Protein AF-A0A1V5L2F1-F1 (afdb_monomer_lite)

Secondary structure (DSSP, 8-state):
-----EE--STT--S-EEES-EEEEE-TT-SSEEEEEEE---SS-----EEES-EEEEE----SSTTS----EEEEEEESS--S-EEES-EEES-SSEEEEEESEES-EEES-EEES--SSEEEEEE--TT-EESEEEES-EEEE--TTSEEEEESSSPPTTEEEEES-EEEETT-PPPEEE---SS-GGGSEEEHHHHHHTT-SSS-EES---EEEGGGTEEEEPTT-GGGGGTPPPPP-TT-SPPP-

pLDDT: mean 90.83, std 10.75, range [42.72, 98.94]

Sequence (249 aa):
MPRWGISVGHTTSTNNIVEYNHIHHVNNETYDTGGLEVTQHSRDHRTGSIFRHNLIHDTGGYSSMMGEDMWNSWGIYLDSFAGGFTVHGNVVYNTADGGLMIQGGKDNKVFNNVFVNNGPRRQILIAHFQANSSGTEFHHNIVAFDDPESTLIYCGRKAPESVARWDENLYWLTTGDELRVYLPGDEPYARWFRPLQAWRELGFDKQSMVTDPLFVDAANNDFRLRPESPAFALGFEPIDLSAVGPRNR

Structure (mmCIF, N/CA/C/O backbone):
data_AF-A0A1V5L2F1-F1
#
_entry.id   AF-A0A1V5L2F1-F1
#
loop_
_atom_site.group_PDB
_atom_site.id
_atom_site.type_symbol
_atom_site.label_atom_id
_atom_site.label_alt_id
_atom_site.label_comp_id
_atom_site.label_asym_id
_atom_site.label_entity_id
_atom_site.label_seq_id
_atom_site.pdbx_PDB_ins_code
_atom_site.Cartn_x
_atom_site.Cartn_y
_atom_site.Cartn_z
_atom_site.occupancy
_atom_site.B_iso_or_equiv
_atom_site.auth_seq_id
_atom_site.auth_comp_id
_atom_site.auth_asym_id
_atom_site.auth_atom_id
_atom_site.pdbx_PDB_model_num
ATOM 1 N N . MET A 1 1 ? 12.666 -1.062 23.909 1.00 64.38 1 MET A N 1
ATOM 2 C CA . MET A 1 1 ? 11.477 -0.847 23.054 1.00 64.38 1 MET A CA 1
ATOM 3 C C . MET A 1 1 ? 11.162 -2.144 22.307 1.00 64.38 1 MET A C 1
ATOM 5 O O . MET A 1 1 ? 12.043 -3.002 22.254 1.00 64.38 1 MET A O 1
ATOM 9 N N . PRO A 1 2 ? 9.945 -2.353 21.769 1.00 76.81 2 PRO A N 1
ATOM 10 C CA . PRO A 1 2 ? 9.659 -3.521 20.936 1.00 76.81 2 PRO A CA 1
ATOM 11 C C . PRO A 1 2 ? 10.525 -3.517 19.670 1.00 76.81 2 PRO A C 1
ATOM 13 O O . PRO A 1 2 ? 10.646 -2.496 18.992 1.00 76.81 2 PRO A O 1
ATOM 16 N N . ARG A 1 3 ? 11.154 -4.657 19.372 1.00 78.19 3 ARG A N 1
ATOM 17 C CA . ARG A 1 3 ? 12.114 -4.793 18.261 1.00 78.19 3 ARG A CA 1
ATOM 18 C C . ARG A 1 3 ? 11.495 -5.322 16.976 1.00 78.19 3 ARG A C 1
ATOM 20 O O . ARG A 1 3 ? 12.015 -5.053 15.906 1.00 78.19 3 ARG A O 1
ATOM 27 N N . TRP A 1 4 ? 10.396 -6.058 17.086 1.00 81.94 4 TRP A N 1
ATOM 28 C CA . TRP A 1 4 ? 9.853 -6.838 15.983 1.00 81.94 4 TRP A CA 1
ATOM 29 C C . TRP A 1 4 ? 8.327 -6.886 16.057 1.00 81.94 4 TRP A C 1
ATOM 31 O O . TRP A 1 4 ? 7.771 -6.892 17.157 1.00 81.94 4 TRP A O 1
ATOM 41 N N . GLY A 1 5 ? 7.675 -6.919 14.895 1.00 91.19 5 GLY A N 1
ATOM 42 C CA . GLY A 1 5 ? 6.276 -7.315 14.749 1.00 91.19 5 GLY A CA 1
ATOM 43 C C . GLY A 1 5 ? 6.106 -8.838 14.662 1.00 91.19 5 GLY A C 1
ATOM 44 O O . GLY A 1 5 ? 6.828 -9.596 15.313 1.00 91.19 5 GLY A O 1
ATOM 45 N N . ILE A 1 6 ? 5.164 -9.303 13.842 1.00 94.12 6 ILE A N 1
ATOM 46 C CA . ILE A 1 6 ? 4.963 -10.732 13.565 1.00 94.12 6 ILE A CA 1
ATOM 47 C C . ILE A 1 6 ? 5.722 -11.101 12.290 1.00 94.12 6 ILE A C 1
ATOM 49 O O . ILE A 1 6 ? 5.429 -10.582 11.214 1.00 94.12 6 ILE A O 1
ATOM 53 N N . SER A 1 7 ? 6.653 -12.047 12.410 1.00 91.50 7 SER A N 1
ATOM 54 C CA . SER A 1 7 ? 7.361 -12.624 11.269 1.00 91.50 7 SER A CA 1
ATOM 55 C C . SER A 1 7 ? 6.857 -14.032 10.983 1.00 91.50 7 SER A C 1
ATOM 57 O O . SER A 1 7 ? 6.861 -14.894 11.863 1.00 91.50 7 SER A O 1
ATOM 59 N N . VAL A 1 8 ? 6.449 -14.284 9.742 1.00 87.50 8 VAL A N 1
ATOM 60 C CA . VAL A 1 8 ? 6.132 -15.632 9.238 1.00 87.50 8 VAL A CA 1
ATOM 61 C C . VAL A 1 8 ? 7.255 -16.104 8.311 1.00 87.50 8 VAL A C 1
ATOM 63 O O . VAL A 1 8 ? 7.056 -16.413 7.139 1.00 87.50 8 VAL A O 1
ATOM 66 N N . GLY A 1 9 ? 8.485 -16.106 8.831 1.00 68.56 9 GLY A N 1
ATOM 67 C CA . GLY A 1 9 ? 9.701 -16.345 8.052 1.00 68.56 9 GLY A CA 1
ATOM 68 C C . GLY A 1 9 ? 10.286 -17.756 8.178 1.00 68.56 9 GLY A C 1
ATOM 69 O O . GLY A 1 9 ? 10.655 -18.170 9.273 1.00 68.56 9 GLY A O 1
ATOM 70 N N . HIS A 1 10 ? 10.376 -18.466 7.042 1.00 67.94 10 HIS A N 1
ATOM 71 C CA . HIS A 1 10 ? 11.499 -19.296 6.544 1.00 67.94 10 HIS A CA 1
ATOM 72 C C . HIS A 1 10 ? 11.083 -19.961 5.204 1.00 67.94 10 HIS A C 1
ATOM 74 O O . HIS A 1 10 ? 9.890 -20.064 4.921 1.00 67.94 10 HIS A O 1
ATOM 80 N N . THR A 1 11 ? 12.028 -20.464 4.389 1.00 66.25 11 THR A N 1
ATOM 81 C CA . THR A 1 11 ? 11.792 -21.103 3.059 1.00 66.25 11 THR A CA 1
ATOM 82 C C . THR A 1 11 ? 10.786 -22.269 3.047 1.00 66.25 11 THR A C 1
ATOM 84 O O . THR A 1 11 ? 10.388 -22.728 1.977 1.00 66.25 11 THR A O 1
ATOM 87 N N . THR A 1 12 ? 10.391 -22.764 4.219 1.00 74.31 12 THR A N 1
ATOM 88 C CA . THR A 1 12 ? 9.503 -23.917 4.423 1.00 74.31 12 THR A CA 1
ATOM 89 C C . THR A 1 12 ? 8.142 -23.552 5.021 1.00 74.31 12 THR A C 1
ATOM 91 O O . THR A 1 12 ? 7.305 -24.435 5.197 1.00 74.31 12 THR A O 1
ATOM 94 N N . SER A 1 13 ? 7.915 -22.285 5.373 1.00 84.62 13 SER A N 1
ATOM 95 C CA . SER A 1 13 ? 6.674 -21.830 6.004 1.00 84.62 13 SER A CA 1
ATOM 96 C C . SER A 1 13 ? 5.564 -21.668 4.964 1.00 84.62 13 SER A C 1
ATOM 98 O O . SER A 1 13 ? 5.695 -20.893 4.022 1.00 84.62 13 SER A O 1
ATOM 100 N N . THR A 1 14 ? 4.450 -22.376 5.145 1.00 91.19 14 THR A N 1
ATOM 101 C CA . THR A 1 14 ? 3.322 -22.405 4.200 1.00 91.19 14 THR A CA 1
ATOM 102 C C . THR A 1 14 ? 1.990 -22.355 4.948 1.00 91.19 14 THR A C 1
ATOM 104 O O . THR A 1 14 ? 1.899 -22.829 6.078 1.00 91.19 14 THR A O 1
ATOM 107 N N . ASN A 1 15 ? 0.961 -21.796 4.311 1.00 94.06 15 ASN A N 1
ATOM 108 C CA . ASN A 1 15 ? -0.431 -21.775 4.763 1.00 94.06 15 ASN A CA 1
ATOM 109 C C . ASN A 1 15 ? -0.629 -21.170 6.162 1.00 94.06 15 ASN A C 1
ATOM 111 O O . ASN A 1 15 ? -1.503 -21.601 6.915 1.00 94.06 15 ASN A O 1
ATOM 115 N N . ASN A 1 16 ? 0.181 -20.170 6.520 1.00 95.12 16 ASN A N 1
ATOM 116 C CA . ASN A 1 16 ? -0.035 -19.410 7.748 1.00 95.12 16 ASN A CA 1
ATOM 117 C C . ASN A 1 16 ? -1.226 -18.473 7.566 1.00 95.12 16 ASN A C 1
ATOM 119 O O . ASN A 1 16 ? -1.391 -17.886 6.499 1.00 95.12 16 ASN A O 1
ATOM 123 N N . ILE A 1 17 ? -2.009 -18.278 8.621 1.00 97.19 17 ILE A N 1
ATOM 124 C CA . ILE A 1 17 ? -3.045 -17.247 8.665 1.00 97.19 17 ILE A CA 1
ATOM 125 C C . ILE A 1 17 ? -2.707 -16.323 9.827 1.00 97.19 17 ILE A C 1
ATOM 127 O O . ILE A 1 17 ? -2.678 -16.754 10.979 1.00 97.19 17 ILE A O 1
ATOM 131 N N . VAL A 1 18 ? -2.433 -15.059 9.514 1.00 97.31 18 VAL A N 1
ATOM 132 C CA . VAL A 1 18 ? -2.220 -13.998 10.501 1.00 97.31 18 VAL A CA 1
ATOM 133 C C . VAL A 1 18 ? -3.398 -13.046 10.399 1.00 97.31 18 VAL A C 1
ATOM 135 O O . VAL A 1 18 ? -3.525 -12.302 9.421 1.00 97.31 18 VAL A O 1
ATOM 138 N N . GLU A 1 19 ? -4.288 -13.113 11.385 1.00 97.56 19 GLU A N 1
ATOM 139 C CA . GLU A 1 19 ? -5.537 -12.362 11.361 1.00 97.56 19 GLU A CA 1
ATOM 140 C C . GLU A 1 19 ? -5.951 -11.772 12.703 1.00 97.56 19 GLU A C 1
ATOM 142 O O . GLU A 1 19 ? -5.666 -12.347 13.754 1.00 97.56 19 GLU A O 1
ATOM 147 N N . TYR A 1 20 ? -6.655 -10.636 12.649 1.00 97.56 20 TYR A N 1
ATOM 148 C CA . TYR A 1 20 ? -7.203 -9.932 13.812 1.00 97.56 20 TYR A CA 1
ATOM 149 C C . TYR A 1 20 ? -6.165 -9.532 14.868 1.00 97.56 20 TYR A C 1
ATOM 151 O O . TYR A 1 20 ? -6.464 -9.474 16.063 1.00 97.56 20 TYR A O 1
ATOM 159 N N . ASN A 1 21 ? -4.942 -9.225 14.439 1.00 97.94 21 ASN A N 1
ATOM 160 C CA . ASN A 1 21 ? -3.896 -8.726 15.325 1.00 97.94 21 ASN A CA 1
ATOM 161 C C . ASN A 1 21 ? -3.924 -7.201 15.390 1.00 97.94 21 ASN A C 1
ATOM 163 O O . ASN A 1 21 ? -4.140 -6.531 14.379 1.00 97.94 21 ASN A O 1
ATOM 167 N N . HIS A 1 22 ? -3.665 -6.668 16.585 1.00 97.56 22 HIS A N 1
ATOM 168 C CA . HIS A 1 22 ? -3.338 -5.260 16.785 1.00 97.56 22 HIS A CA 1
ATOM 169 C C . HIS A 1 22 ? -1.826 -5.152 16.941 1.00 97.56 22 HIS A C 1
ATOM 171 O O . HIS A 1 22 ? -1.272 -5.597 17.945 1.00 97.56 22 HIS A O 1
ATOM 177 N N . ILE A 1 23 ? -1.154 -4.633 15.922 1.00 97.25 23 ILE A N 1
ATOM 178 C CA . ILE A 1 23 ? 0.303 -4.568 15.849 1.00 97.25 23 ILE A CA 1
ATOM 179 C C . ILE A 1 23 ? 0.690 -3.103 15.860 1.00 97.25 23 ILE A C 1
ATOM 181 O O . ILE A 1 23 ? 0.420 -2.387 14.899 1.00 97.25 23 ILE A O 1
ATOM 185 N N . HIS A 1 24 ? 1.299 -2.651 16.953 1.00 95.38 24 HIS A N 1
ATOM 186 C CA . HIS A 1 24 ? 1.615 -1.241 17.092 1.00 95.38 24 HIS A CA 1
ATOM 187 C C . HIS A 1 24 ? 2.902 -0.973 17.858 1.00 95.38 24 HIS A C 1
ATOM 189 O O . HIS A 1 24 ? 3.256 -1.729 18.763 1.00 95.38 24 HIS A O 1
ATOM 195 N N . HIS A 1 25 ? 3.572 0.134 17.520 1.00 93.12 25 HIS A N 1
ATOM 196 C CA . HIS A 1 25 ? 4.792 0.589 18.198 1.00 93.12 25 HIS A CA 1
ATOM 197 C C . HIS A 1 25 ? 5.909 -0.469 18.170 1.00 93.12 25 HIS A C 1
ATOM 199 O O . HIS A 1 25 ? 6.578 -0.733 19.175 1.00 93.12 25 HIS A O 1
ATOM 205 N N . VAL A 1 26 ? 6.077 -1.105 17.011 1.00 92.19 26 VAL A N 1
ATOM 206 C CA . VAL A 1 26 ? 7.061 -2.163 16.744 1.00 92.19 26 VAL A CA 1
ATOM 207 C C . VAL A 1 26 ? 8.174 -1.656 15.830 1.00 92.19 26 VAL A C 1
ATOM 209 O O . VAL A 1 26 ? 8.049 -0.600 15.224 1.00 92.19 26 VAL A O 1
ATOM 212 N N . ASN A 1 27 ? 9.282 -2.398 15.735 1.00 88.25 27 ASN A N 1
ATOM 213 C CA . ASN A 1 27 ? 10.440 -2.045 14.895 1.00 88.25 27 ASN A CA 1
ATOM 214 C C . ASN A 1 27 ? 11.164 -0.747 15.329 1.00 88.25 27 ASN A C 1
ATOM 216 O O . ASN A 1 27 ? 11.888 -0.130 14.554 1.00 88.25 27 ASN A O 1
ATOM 220 N N . ASN A 1 28 ? 11.031 -0.352 16.599 1.00 85.25 28 ASN A N 1
ATOM 221 C CA . ASN A 1 28 ? 11.597 0.898 17.126 1.00 85.25 28 ASN A CA 1
ATOM 222 C C . ASN A 1 28 ? 13.121 0.875 17.307 1.00 85.25 28 ASN A C 1
ATOM 224 O O . ASN A 1 28 ? 13.715 1.908 17.571 1.00 85.25 28 ASN A O 1
ATOM 228 N N . GLU A 1 29 ? 13.752 -0.296 17.238 1.00 81.00 29 GLU A N 1
ATOM 229 C CA . GLU A 1 29 ? 15.206 -0.474 17.398 1.00 81.00 29 GLU A CA 1
ATOM 230 C C . GLU A 1 29 ? 15.779 -1.380 16.295 1.00 81.00 29 GLU A C 1
ATOM 232 O O . GLU A 1 29 ? 16.848 -1.972 16.459 1.00 81.00 29 GLU A O 1
ATOM 237 N N . THR A 1 30 ? 15.035 -1.619 15.213 1.00 79.81 30 THR A N 1
ATOM 238 C CA . THR A 1 30 ? 15.434 -2.591 14.189 1.00 79.81 30 THR A CA 1
ATOM 239 C C . THR A 1 30 ? 15.109 -2.070 12.799 1.00 79.81 30 THR A C 1
ATOM 241 O O . THR A 1 30 ? 13.968 -1.760 12.473 1.00 79.81 30 THR A O 1
ATOM 244 N N . TYR A 1 31 ? 16.159 -1.980 11.990 1.00 83.25 31 TYR A N 1
ATOM 245 C CA . TYR A 1 31 ? 16.119 -1.540 10.603 1.00 83.25 31 TYR A CA 1
ATOM 246 C C . TYR A 1 31 ? 15.743 -2.702 9.673 1.00 83.25 31 TYR A C 1
ATOM 248 O O . TYR A 1 31 ? 16.089 -3.841 9.973 1.00 83.25 31 TYR A O 1
ATOM 256 N N . ASP A 1 32 ? 15.097 -2.401 8.542 1.00 85.88 32 ASP A N 1
ATOM 257 C CA . ASP A 1 32 ? 14.752 -3.369 7.486 1.00 85.88 32 ASP A CA 1
ATOM 258 C C . ASP A 1 32 ? 13.801 -4.475 7.960 1.00 85.88 32 ASP A C 1
ATOM 260 O O . ASP A 1 32 ? 14.084 -5.665 7.861 1.00 85.88 32 ASP A O 1
ATOM 264 N N . THR A 1 33 ? 12.683 -4.053 8.553 1.00 88.88 33 THR A N 1
ATOM 265 C CA . THR A 1 33 ? 11.682 -4.945 9.159 1.00 88.88 33 THR A CA 1
ATOM 266 C C . THR A 1 33 ? 10.264 -4.420 8.955 1.00 88.88 33 THR A C 1
ATOM 268 O O . THR A 1 33 ? 10.068 -3.296 8.485 1.00 88.88 33 THR A O 1
ATOM 271 N N . GLY A 1 34 ? 9.254 -5.205 9.328 1.00 92.12 34 GLY A N 1
ATOM 272 C CA . GLY A 1 34 ? 7.861 -4.760 9.303 1.00 92.12 34 GLY A CA 1
ATOM 273 C C . GLY A 1 34 ? 7.032 -5.138 10.525 1.00 92.12 34 GLY A C 1
ATOM 274 O O . GLY A 1 34 ? 7.445 -5.949 11.361 1.00 92.12 34 GLY A O 1
ATOM 275 N N . GLY A 1 35 ? 5.836 -4.549 10.610 1.00 95.00 35 GLY A N 1
ATOM 276 C CA . GLY A 1 35 ? 4.816 -4.937 11.584 1.00 95.00 35 GLY A CA 1
ATOM 277 C C . GLY A 1 35 ? 4.274 -6.340 11.302 1.00 95.00 35 GLY A C 1
ATOM 278 O O . GLY A 1 35 ? 4.200 -7.178 12.202 1.00 95.00 35 GLY A O 1
ATOM 279 N N . LEU A 1 36 ? 3.967 -6.619 10.037 1.00 95.50 36 LEU A N 1
ATOM 280 C CA . LEU A 1 36 ? 3.881 -7.970 9.493 1.00 95.50 36 LEU A CA 1
ATOM 281 C C . LEU A 1 36 ? 4.997 -8.163 8.493 1.00 95.50 36 LEU A C 1
ATOM 283 O O . LEU A 1 36 ? 5.165 -7.338 7.599 1.00 95.50 36 LEU A O 1
ATOM 287 N N . GLU A 1 37 ? 5.725 -9.263 8.597 1.00 92.88 37 GLU A N 1
ATOM 288 C CA . GLU A 1 37 ? 6.864 -9.455 7.719 1.00 92.88 37 GLU A CA 1
ATOM 289 C C . GLU A 1 37 ? 7.196 -10.907 7.401 1.00 92.88 37 GLU A C 1
ATOM 291 O O . GLU A 1 37 ? 6.774 -11.863 8.059 1.00 92.88 37 GLU A O 1
ATOM 296 N N . VAL A 1 38 ? 7.974 -11.049 6.339 1.00 92.19 38 VAL A N 1
ATOM 297 C CA . VAL A 1 38 ? 8.556 -12.301 5.887 1.00 92.19 38 VAL A CA 1
ATOM 298 C C . VAL A 1 38 ? 9.847 -11.998 5.136 1.00 92.19 38 VAL A C 1
ATOM 300 O O . VAL A 1 38 ? 9.920 -11.036 4.377 1.00 92.19 38 VAL A O 1
ATOM 303 N N . THR A 1 39 ? 10.832 -12.880 5.301 1.00 89.50 39 THR A N 1
ATOM 304 C CA . THR A 1 39 ? 11.961 -13.017 4.379 1.00 89.50 39 THR A CA 1
ATOM 305 C C . THR A 1 39 ? 12.007 -14.458 3.882 1.00 8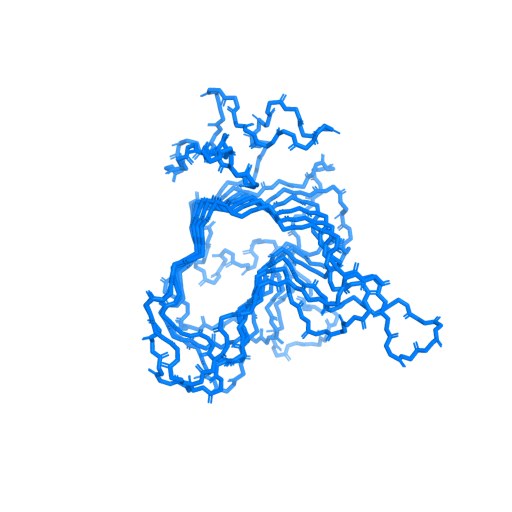9.50 39 THR A C 1
ATOM 307 O O . THR A 1 39 ? 12.349 -15.375 4.631 1.00 89.50 39 THR A O 1
ATOM 310 N N . GLN A 1 40 ? 11.593 -14.697 2.634 1.00 85.69 40 GLN A N 1
ATOM 311 C CA . GLN A 1 40 ? 11.378 -16.065 2.140 1.00 85.69 40 GLN A CA 1
ATOM 312 C C . GLN A 1 40 ? 12.626 -16.697 1.504 1.00 85.69 40 GLN A C 1
ATOM 314 O O . GLN A 1 40 ? 12.801 -17.906 1.599 1.00 85.69 40 GLN A O 1
ATOM 319 N N . HIS A 1 41 ? 13.464 -15.922 0.811 1.00 86.00 41 HIS A N 1
ATOM 320 C CA . HIS A 1 41 ? 14.653 -16.351 0.049 1.00 86.00 41 HIS A CA 1
ATOM 321 C C . HIS A 1 41 ? 14.443 -17.472 -0.995 1.00 86.00 41 HIS A C 1
ATOM 323 O O . HIS A 1 41 ? 15.412 -17.998 -1.541 1.00 86.00 41 HIS A O 1
ATOM 329 N N . SER A 1 42 ? 13.197 -17.821 -1.329 1.00 86.31 42 SER A N 1
ATOM 330 C CA . SER A 1 42 ? 12.869 -18.837 -2.336 1.00 86.31 42 SER A CA 1
ATOM 331 C C . SER A 1 42 ? 12.112 -18.220 -3.504 1.00 86.31 42 SER A C 1
ATOM 333 O O . SER A 1 42 ? 10.992 -17.747 -3.332 1.00 86.31 42 SER A O 1
ATOM 335 N N . ARG A 1 43 ? 12.712 -18.259 -4.702 1.00 87.25 43 ARG A N 1
ATOM 336 C CA . ARG A 1 43 ? 12.187 -17.614 -5.925 1.00 87.25 43 ARG A CA 1
ATOM 337 C C . ARG A 1 43 ? 10.887 -18.222 -6.449 1.00 87.25 43 ARG A C 1
ATOM 339 O O . ARG A 1 43 ? 10.159 -17.556 -7.183 1.00 87.25 43 ARG A O 1
ATOM 346 N N . ASP A 1 44 ? 10.645 -19.492 -6.137 1.00 88.12 44 ASP A N 1
ATOM 347 C CA . ASP A 1 44 ? 9.569 -20.280 -6.745 1.00 88.12 44 ASP A CA 1
ATOM 348 C C . ASP A 1 44 ? 8.506 -20.734 -5.746 1.00 88.12 44 ASP A C 1
ATOM 350 O O . ASP A 1 44 ? 7.420 -21.157 -6.156 1.00 88.12 44 ASP A O 1
ATOM 354 N N . HIS A 1 45 ? 8.792 -20.632 -4.448 1.00 89.88 45 HIS A N 1
ATOM 355 C CA . HIS A 1 45 ? 7.862 -21.064 -3.422 1.00 89.88 45 HIS A CA 1
ATOM 356 C C . HIS A 1 45 ? 6.673 -20.099 -3.311 1.00 89.88 45 HIS A C 1
ATOM 358 O O . HIS A 1 45 ? 6.826 -18.877 -3.279 1.00 89.88 45 HIS A O 1
ATOM 364 N N . ARG A 1 46 ? 5.476 -20.684 -3.271 1.00 92.88 46 ARG A N 1
ATOM 365 C CA . ARG A 1 46 ? 4.205 -20.000 -3.042 1.00 92.88 46 ARG A CA 1
ATOM 366 C C . ARG A 1 46 ? 3.675 -20.508 -1.723 1.00 92.88 46 ARG A C 1
ATOM 368 O O . ARG A 1 46 ? 3.292 -21.672 -1.631 1.00 92.88 46 ARG A O 1
ATOM 375 N N . THR A 1 47 ? 3.712 -19.656 -0.712 1.00 93.12 47 THR A N 1
ATOM 376 C CA . THR A 1 47 ? 3.426 -20.074 0.657 1.00 93.12 47 THR A CA 1
ATOM 377 C C . THR A 1 47 ? 1.956 -20.408 0.843 1.00 93.12 47 THR A C 1
ATOM 379 O O . THR A 1 47 ? 1.658 -21.242 1.686 1.00 93.12 47 THR A O 1
ATOM 382 N N . GLY A 1 48 ? 1.041 -19.766 0.107 1.00 94.81 48 GLY A N 1
ATOM 383 C CA . GLY A 1 48 ? -0.393 -19.836 0.396 1.00 94.81 48 GLY A CA 1
ATOM 384 C C . GLY A 1 48 ? -0.773 -19.132 1.705 1.00 94.81 48 GLY A C 1
ATOM 385 O O . GLY A 1 48 ? -1.859 -19.365 2.228 1.00 94.81 48 GLY A O 1
ATOM 386 N N . SER A 1 49 ? 0.122 -18.316 2.273 1.00 96.25 49 SER A N 1
ATOM 387 C CA . SER A 1 49 ? -0.123 -17.627 3.542 1.00 96.25 49 SER A CA 1
ATOM 388 C C . SER A 1 49 ? -1.038 -16.418 3.356 1.00 96.25 49 SER A C 1
ATOM 390 O O . SER A 1 49 ? -1.049 -15.771 2.307 1.00 96.25 49 SER A O 1
ATOM 392 N N . ILE A 1 50 ? -1.795 -16.101 4.401 1.00 98.00 50 ILE A N 1
ATOM 393 C CA . ILE A 1 50 ? -2.818 -15.063 4.398 1.00 98.00 50 ILE A CA 1
ATOM 394 C C . ILE A 1 50 ? -2.545 -14.070 5.525 1.00 98.00 50 ILE A C 1
ATOM 396 O O . ILE A 1 50 ? -2.449 -14.460 6.689 1.00 98.00 50 ILE A O 1
ATOM 400 N N . PHE A 1 51 ? -2.481 -12.786 5.183 1.00 98.38 51 PHE A N 1
ATOM 401 C CA . PHE A 1 51 ? -2.518 -11.676 6.134 1.00 98.38 51 PHE A CA 1
ATOM 402 C C . PHE A 1 51 ? -3.842 -10.949 5.975 1.00 98.38 51 PHE A C 1
ATOM 404 O O . PHE A 1 51 ? -4.065 -10.303 4.947 1.00 98.38 51 PHE A O 1
ATOM 411 N N . ARG A 1 52 ? -4.732 -11.045 6.966 1.00 98.50 52 ARG A N 1
ATOM 412 C CA . ARG A 1 52 ? -6.046 -10.410 6.848 1.00 98.50 52 ARG A CA 1
ATOM 413 C C . ARG A 1 52 ? -6.597 -9.796 8.113 1.00 98.50 52 ARG A C 1
ATOM 415 O O . ARG A 1 52 ? -6.365 -10.317 9.192 1.00 98.50 52 ARG A O 1
ATOM 422 N N . HIS A 1 53 ? -7.392 -8.740 7.979 1.00 98.50 53 HIS A N 1
ATOM 423 C CA . HIS A 1 53 ? -8.119 -8.149 9.110 1.00 98.50 53 HIS A CA 1
ATOM 424 C C . HIS A 1 53 ? -7.212 -7.761 10.287 1.00 98.50 53 HIS A C 1
ATOM 426 O O . HIS A 1 53 ? -7.600 -7.902 11.441 1.00 98.50 53 HIS A O 1
ATOM 432 N N . ASN A 1 54 ? -5.984 -7.304 10.013 1.00 98.69 54 ASN A N 1
ATOM 433 C CA . ASN A 1 54 ? -5.068 -6.789 11.032 1.00 98.69 54 ASN A CA 1
ATOM 434 C C . ASN A 1 54 ? -5.108 -5.255 11.074 1.00 98.69 54 ASN A C 1
ATOM 436 O O . ASN A 1 54 ? -5.285 -4.605 10.041 1.00 98.69 54 ASN A O 1
ATOM 440 N N . LEU A 1 55 ? -4.890 -4.693 12.264 1.00 98.69 55 LEU A N 1
ATOM 441 C CA . LEU A 1 55 ? -4.644 -3.269 12.483 1.00 98.69 55 LEU A CA 1
ATOM 442 C C . LEU A 1 55 ? -3.156 -3.073 12.764 1.00 98.69 55 LEU A C 1
ATOM 444 O O . LEU A 1 55 ? -2.659 -3.567 13.779 1.00 98.69 55 LEU A O 1
ATOM 448 N N . ILE A 1 56 ? -2.451 -2.381 11.873 1.00 98.50 56 ILE A N 1
ATOM 449 C CA . ILE A 1 56 ? -0.995 -2.218 11.930 1.00 98.50 56 ILE A CA 1
ATOM 450 C C . ILE A 1 56 ? -0.668 -0.730 11.937 1.00 98.50 56 ILE A C 1
ATOM 452 O O . ILE A 1 56 ? -1.040 -0.029 11.001 1.00 98.50 56 ILE A O 1
ATOM 456 N N . HIS A 1 57 ? 0.027 -0.232 12.956 1.00 97.25 57 HIS A N 1
ATOM 457 C CA . HIS A 1 57 ? 0.406 1.179 12.968 1.00 97.25 57 HIS A CA 1
ATOM 458 C C . HIS A 1 57 ? 1.624 1.515 13.815 1.00 97.25 57 HIS A C 1
ATOM 460 O O . HIS A 1 57 ? 2.072 0.701 14.615 1.00 97.25 57 HIS A O 1
ATOM 466 N N . ASP A 1 58 ? 2.166 2.720 13.648 1.00 93.88 58 ASP A N 1
ATOM 467 C CA . ASP A 1 58 ? 3.330 3.196 14.408 1.00 93.88 58 ASP A CA 1
ATOM 468 C C . ASP A 1 58 ? 4.502 2.200 14.324 1.00 93.88 58 ASP A C 1
ATOM 470 O O . ASP A 1 58 ? 5.037 1.749 15.338 1.00 93.88 58 ASP A O 1
ATOM 474 N N . THR A 1 59 ? 4.848 1.760 13.110 1.00 91.81 59 THR A N 1
ATOM 475 C CA . THR A 1 59 ? 5.973 0.836 12.893 1.00 91.81 59 THR A CA 1
ATOM 476 C C . THR A 1 59 ? 7.240 1.607 12.526 1.00 91.81 59 THR A C 1
ATOM 478 O O . THR A 1 59 ? 7.216 2.399 11.583 1.00 91.81 59 THR A O 1
ATOM 481 N N . GLY A 1 60 ? 8.366 1.292 13.163 1.00 85.88 60 GLY A N 1
ATOM 482 C CA . GLY A 1 60 ? 9.678 1.897 12.913 1.00 85.88 60 GLY A CA 1
ATOM 483 C C . GLY A 1 60 ? 10.054 2.958 13.947 1.00 85.88 60 GLY A C 1
ATOM 484 O O . GLY A 1 60 ? 9.196 3.474 14.654 1.00 85.88 60 GLY A O 1
ATOM 485 N N . GLY A 1 61 ? 11.346 3.297 14.047 1.00 66.94 61 GLY A N 1
ATOM 486 C CA . GLY A 1 61 ? 11.756 4.378 14.952 1.00 66.94 61 GLY A CA 1
ATOM 487 C C . GLY A 1 61 ? 13.247 4.591 15.231 1.00 66.94 61 GLY A C 1
ATOM 488 O O . GLY A 1 61 ? 13.573 5.644 15.772 1.00 66.94 61 GLY A O 1
ATOM 489 N N . TYR A 1 62 ? 14.173 3.670 14.906 1.00 60.84 62 TYR A N 1
ATOM 490 C CA . TYR A 1 62 ? 15.602 3.916 15.185 1.00 60.84 62 TYR A CA 1
ATOM 491 C C . TYR A 1 62 ? 16.594 3.030 14.404 1.00 60.84 62 TYR A C 1
ATOM 493 O O . TYR A 1 62 ? 16.327 1.859 14.128 1.00 60.84 62 TYR A O 1
ATOM 501 N N . SER A 1 63 ? 17.771 3.598 14.103 1.00 54.22 63 SER A N 1
ATOM 502 C CA . SER A 1 63 ? 18.909 2.993 13.385 1.00 54.22 63 SER A CA 1
ATOM 503 C C . SER A 1 63 ? 19.932 2.307 14.309 1.00 54.22 63 SER A C 1
ATOM 505 O O . SER A 1 63 ? 20.123 2.706 15.456 1.00 54.22 63 SER A O 1
ATOM 507 N N . SER A 1 64 ? 20.683 1.326 13.790 1.00 46.81 64 SER A N 1
ATOM 508 C CA . SER A 1 64 ? 21.895 0.776 14.430 1.00 46.81 64 SER A CA 1
ATOM 509 C C . SER A 1 64 ? 23.133 1.681 14.309 1.00 46.81 64 SER A C 1
ATOM 511 O O . SER A 1 64 ? 24.170 1.386 14.905 1.00 46.81 64 SER A O 1
ATOM 513 N N . MET A 1 65 ? 23.054 2.769 13.539 1.00 43.31 65 MET A N 1
ATOM 514 C CA . MET A 1 65 ? 24.061 3.828 13.477 1.00 43.31 65 MET A CA 1
ATOM 515 C C . MET A 1 65 ? 23.499 5.062 14.183 1.00 43.31 65 MET A C 1
ATOM 517 O O . MET A 1 65 ? 22.565 5.695 13.702 1.00 43.31 65 MET A O 1
ATOM 521 N N . MET A 1 66 ? 24.027 5.365 15.371 1.00 42.72 66 MET A N 1
ATOM 522 C CA . MET A 1 66 ? 23.538 6.468 16.200 1.00 42.72 66 MET A CA 1
ATOM 523 C C . MET A 1 66 ? 23.618 7.807 15.449 1.00 42.72 66 MET A C 1
ATOM 525 O O . MET A 1 66 ? 24.708 8.207 15.047 1.00 42.72 66 MET A O 1
ATOM 529 N N . GLY A 1 67 ? 22.487 8.513 15.329 1.00 51.75 67 GLY A N 1
ATOM 530 C CA . GLY A 1 67 ? 22.446 9.929 14.935 1.00 51.75 67 GLY A CA 1
ATOM 531 C C . GLY A 1 67 ? 21.698 10.276 13.645 1.00 51.75 67 GLY A C 1
ATOM 532 O O . GLY A 1 67 ? 21.533 11.463 13.387 1.00 51.75 67 GLY A O 1
ATOM 533 N N . GLU A 1 68 ? 21.218 9.299 12.870 1.00 56.94 68 GLU A N 1
ATOM 534 C CA . GLU A 1 68 ? 20.402 9.554 11.672 1.00 56.94 68 GLU A CA 1
ATOM 535 C C . GLU A 1 68 ? 19.104 8.735 11.690 1.00 56.94 68 GLU A C 1
ATOM 537 O O . GLU A 1 68 ? 19.113 7.538 12.002 1.00 56.94 68 GLU A O 1
ATOM 542 N N . ASP A 1 69 ? 17.991 9.377 11.328 1.00 57.62 69 ASP A N 1
ATOM 543 C CA . ASP A 1 69 ? 16.706 8.707 11.140 1.00 57.62 69 ASP A CA 1
ATOM 544 C C . ASP A 1 69 ? 16.801 7.780 9.920 1.00 57.62 69 ASP A C 1
ATOM 546 O O . ASP A 1 69 ? 16.912 8.230 8.776 1.00 57.62 69 ASP A O 1
ATOM 550 N N . MET A 1 70 ? 16.772 6.465 10.150 1.00 59.41 70 MET A N 1
ATOM 551 C CA . MET A 1 70 ? 16.714 5.487 9.067 1.00 59.41 70 MET A CA 1
ATOM 552 C C . MET A 1 70 ? 15.286 4.985 8.869 1.00 59.41 70 MET A C 1
ATOM 554 O O . MET A 1 70 ? 14.752 4.209 9.658 1.00 59.41 70 MET A O 1
ATOM 558 N N . TRP A 1 71 ? 14.700 5.402 7.754 1.00 65.56 71 TRP A N 1
ATOM 559 C CA . TRP A 1 71 ? 13.338 5.090 7.335 1.00 65.56 71 TRP A CA 1
ATOM 560 C C . TRP A 1 71 ? 13.303 3.803 6.503 1.00 65.56 71 TRP A C 1
ATOM 562 O O . TRP A 1 71 ? 13.204 3.885 5.291 1.00 65.56 71 TRP A O 1
ATOM 572 N N . ASN A 1 72 ? 13.429 2.607 7.080 1.00 80.56 72 ASN A N 1
ATOM 573 C CA . ASN A 1 72 ? 13.230 1.357 6.312 1.00 80.56 72 ASN A CA 1
ATOM 574 C C . ASN A 1 72 ? 12.459 0.323 7.135 1.00 80.56 72 ASN A C 1
ATOM 576 O O . ASN A 1 72 ? 12.890 -0.817 7.300 1.00 80.56 72 ASN A O 1
ATOM 580 N N . SER A 1 73 ? 11.347 0.769 7.712 1.00 87.19 73 SER A N 1
ATOM 581 C CA . SER A 1 73 ? 10.400 -0.094 8.407 1.00 87.19 73 SER A CA 1
ATOM 582 C C . SER A 1 73 ? 9.023 0.058 7.784 1.00 87.19 73 SER A C 1
ATOM 584 O O . SER A 1 73 ? 8.622 1.165 7.414 1.00 87.19 73 SER A O 1
ATOM 586 N N . TRP A 1 74 ? 8.306 -1.053 7.686 1.00 93.06 74 TRP A N 1
ATOM 587 C CA . TRP A 1 74 ? 7.076 -1.152 6.909 1.00 93.06 74 TRP A CA 1
ATOM 588 C C . TRP A 1 74 ? 5.893 -1.593 7.759 1.00 93.06 74 TRP A C 1
ATOM 590 O O . TRP A 1 74 ? 6.052 -2.333 8.728 1.00 93.06 74 TRP A O 1
ATOM 600 N N . GLY A 1 75 ? 4.681 -1.242 7.339 1.00 96.00 75 GLY A N 1
ATOM 601 C CA . GLY A 1 75 ? 3.487 -1.889 7.885 1.00 96.00 75 GLY A CA 1
ATOM 602 C C . GLY A 1 75 ? 3.472 -3.379 7.545 1.00 96.00 75 GLY A C 1
ATOM 603 O O . GLY A 1 75 ? 3.496 -4.235 8.430 1.00 96.00 75 GLY A O 1
ATOM 604 N N . ILE A 1 76 ? 3.491 -3.682 6.245 1.00 97.44 76 ILE A N 1
ATOM 605 C CA . ILE A 1 76 ? 3.548 -5.038 5.696 1.00 97.44 76 ILE A CA 1
ATOM 606 C C . ILE A 1 76 ? 4.792 -5.175 4.812 1.00 97.44 76 ILE A C 1
ATOM 608 O O . ILE A 1 76 ? 4.939 -4.474 3.812 1.00 97.44 76 ILE A O 1
ATOM 612 N N . TYR A 1 77 ? 5.674 -6.105 5.165 1.00 95.00 77 TYR A N 1
ATOM 613 C CA . TYR A 1 77 ? 6.982 -6.316 4.552 1.00 95.00 77 TYR A CA 1
ATOM 614 C C . TYR A 1 77 ? 7.059 -7.705 3.903 1.00 95.00 77 TYR A C 1
ATOM 616 O O . TYR A 1 77 ? 7.389 -8.701 4.549 1.00 95.00 77 TYR A O 1
ATOM 624 N N . LEU A 1 78 ? 6.709 -7.791 2.616 1.00 94.75 78 LEU A N 1
ATOM 625 C CA . LEU A 1 78 ? 6.826 -9.019 1.827 1.00 94.75 78 LEU A CA 1
ATOM 626 C C . LEU A 1 78 ? 8.213 -9.091 1.180 1.00 94.75 78 LEU A C 1
ATOM 628 O O . LEU A 1 78 ? 8.376 -8.789 -0.007 1.00 94.75 78 LEU A O 1
ATOM 632 N N . ASP A 1 79 ? 9.205 -9.484 1.977 1.00 89.88 79 ASP A N 1
ATOM 633 C CA . ASP A 1 79 ? 10.606 -9.561 1.578 1.00 89.88 79 ASP A CA 1
ATOM 634 C C . ASP A 1 79 ? 11.156 -11.004 1.565 1.00 89.88 79 ASP A C 1
ATOM 636 O O . ASP A 1 79 ? 10.445 -12.004 1.666 1.00 89.88 79 ASP A O 1
ATOM 640 N N . SER A 1 80 ? 12.436 -11.164 1.262 1.00 88.75 80 SER A N 1
ATOM 641 C CA . SER A 1 80 ? 12.797 -11.326 -0.141 1.00 88.75 80 SER A CA 1
ATOM 642 C C . SER A 1 80 ? 12.171 -12.559 -0.782 1.00 88.75 80 SER A C 1
ATOM 644 O O . SER A 1 80 ? 12.286 -13.669 -0.268 1.00 88.75 80 SER A O 1
ATOM 646 N N . PHE A 1 81 ? 11.587 -12.383 -1.969 1.00 89.62 81 PHE A N 1
ATOM 647 C CA . PHE A 1 81 ? 10.917 -13.442 -2.732 1.00 89.62 81 PHE A CA 1
ATOM 648 C C . PHE A 1 81 ? 9.697 -14.061 -2.036 1.00 89.62 81 PHE A C 1
ATOM 650 O O . PHE A 1 81 ? 9.324 -15.184 -2.369 1.00 89.62 81 PHE A O 1
ATOM 657 N N . ALA A 1 82 ? 9.064 -13.347 -1.103 1.00 91.44 82 ALA A N 1
ATOM 658 C CA . ALA A 1 82 ? 7.785 -13.740 -0.524 1.00 91.44 82 ALA A CA 1
ATOM 659 C C . ALA A 1 82 ? 6.750 -13.972 -1.631 1.00 91.44 82 ALA A C 1
ATOM 661 O O . ALA A 1 82 ? 6.394 -13.035 -2.337 1.00 91.44 82 ALA A O 1
ATOM 662 N N . GLY A 1 83 ? 6.312 -15.215 -1.827 1.00 92.75 83 GLY A N 1
ATOM 663 C CA . GLY A 1 83 ? 5.417 -15.605 -2.918 1.00 92.75 83 GLY A CA 1
ATOM 664 C C . GLY A 1 83 ? 4.151 -16.286 -2.418 1.00 92.75 83 GLY A C 1
ATOM 665 O O . GLY A 1 83 ? 4.159 -16.970 -1.394 1.00 92.75 83 GLY A O 1
ATOM 666 N N . GLY A 1 84 ? 3.062 -16.152 -3.169 1.00 94.94 84 GLY A N 1
ATOM 667 C CA . GLY A 1 84 ? 1.774 -16.778 -2.893 1.00 94.94 84 GLY A CA 1
ATOM 668 C C . GLY A 1 84 ? 1.063 -16.223 -1.664 1.00 94.94 84 GLY A C 1
ATOM 669 O O . GLY A 1 84 ? 0.306 -16.963 -1.036 1.00 94.94 84 GLY A O 1
ATOM 670 N N . PHE A 1 85 ? 1.332 -14.970 -1.288 1.00 96.62 85 PHE A N 1
ATOM 671 C CA . PHE A 1 85 ? 0.638 -14.311 -0.187 1.00 96.62 85 PHE A CA 1
ATOM 672 C C . PHE A 1 85 ? -0.707 -13.748 -0.636 1.00 96.62 85 PHE A C 1
ATOM 674 O O . PHE A 1 85 ? -0.813 -13.146 -1.702 1.00 96.62 85 PHE A O 1
ATOM 681 N N . THR A 1 86 ? -1.721 -13.888 0.213 1.00 98.44 86 THR A N 1
ATOM 682 C CA . THR A 1 86 ? -2.991 -13.163 0.086 1.00 98.44 86 THR A CA 1
ATOM 683 C C . THR A 1 86 ? -3.079 -12.146 1.220 1.00 98.44 86 THR A C 1
ATOM 685 O O . THR A 1 86 ? -3.145 -12.521 2.387 1.00 98.44 86 THR A O 1
ATOM 688 N N . VAL A 1 87 ? -3.056 -10.859 0.893 1.00 98.81 87 VAL A N 1
ATOM 689 C CA . VAL A 1 87 ? -3.048 -9.749 1.849 1.00 98.81 87 VAL A CA 1
ATOM 690 C C . VAL A 1 87 ? -4.315 -8.929 1.654 1.00 98.81 87 VAL A C 1
ATOM 692 O O . VAL A 1 87 ? -4.438 -8.225 0.651 1.00 98.81 87 VAL A O 1
ATOM 695 N N . HIS A 1 88 ? -5.268 -9.022 2.580 1.00 98.88 88 HIS A N 1
ATOM 696 C CA . HIS A 1 88 ? -6.545 -8.333 2.406 1.00 98.88 88 HIS A CA 1
ATOM 697 C C . HIS A 1 88 ? -7.244 -7.903 3.686 1.00 98.88 88 HIS A C 1
ATOM 699 O O . HIS A 1 88 ? -7.111 -8.531 4.727 1.00 98.88 88 HIS A O 1
ATOM 705 N N . GLY A 1 89 ? -8.042 -6.842 3.623 1.00 98.75 89 GLY A N 1
ATOM 706 C CA . GLY A 1 89 ? -8.799 -6.377 4.783 1.00 98.75 89 GLY A CA 1
ATOM 707 C C . GLY A 1 89 ? -7.923 -5.842 5.914 1.00 98.75 89 GLY A C 1
ATOM 708 O O . GLY A 1 89 ? -8.381 -5.811 7.046 1.00 98.75 89 GLY A O 1
ATOM 709 N N . ASN A 1 90 ? -6.666 -5.473 5.665 1.00 98.94 90 ASN A N 1
ATOM 710 C CA . ASN A 1 90 ? -5.808 -4.874 6.687 1.00 98.94 90 ASN A CA 1
ATOM 711 C C . ASN A 1 90 ? -5.956 -3.349 6.679 1.00 98.94 90 ASN A C 1
ATOM 713 O O . ASN A 1 90 ? -6.151 -2.747 5.622 1.00 98.94 90 ASN A O 1
ATOM 717 N N . VAL A 1 91 ? -5.820 -2.732 7.851 1.00 98.88 91 VAL A N 1
ATOM 718 C CA . VAL A 1 91 ? -5.726 -1.277 8.011 1.00 98.88 91 VAL A CA 1
ATOM 719 C C . VAL A 1 91 ? -4.333 -0.953 8.532 1.00 98.88 91 VAL A C 1
ATOM 721 O O . VAL A 1 91 ? -3.920 -1.474 9.570 1.00 98.88 91 VAL A O 1
ATOM 724 N N . VAL A 1 92 ? -3.604 -0.125 7.788 1.00 98.88 92 VAL A N 1
ATOM 725 C CA . VAL A 1 92 ? -2.185 0.156 8.001 1.00 98.88 92 VAL A CA 1
ATOM 726 C C . VAL A 1 92 ? -1.937 1.660 7.992 1.00 98.88 92 VAL A C 1
ATOM 728 O O . VAL A 1 92 ? -2.205 2.308 6.979 1.00 98.88 92 VAL A O 1
ATOM 731 N N . TYR A 1 93 ? -1.408 2.226 9.076 1.00 98.19 93 TYR A N 1
ATOM 732 C CA . TYR A 1 93 ? -1.160 3.669 9.131 1.00 98.19 93 TYR A CA 1
ATOM 733 C C . TYR A 1 93 ? 0.054 4.088 9.960 1.00 98.19 93 TYR A C 1
ATOM 735 O O . TYR A 1 93 ? 0.503 3.358 10.837 1.00 98.19 93 TYR A O 1
ATOM 743 N N . ASN A 1 94 ? 0.579 5.286 9.701 1.00 94.94 94 ASN A N 1
ATOM 744 C CA . ASN A 1 94 ? 1.702 5.875 10.440 1.00 94.94 94 ASN A CA 1
ATOM 745 C C . ASN A 1 94 ? 2.948 4.965 10.534 1.00 94.94 94 ASN A C 1
ATOM 747 O O . ASN A 1 94 ? 3.563 4.805 11.588 1.00 94.94 94 ASN A O 1
ATOM 751 N N . THR A 1 95 ? 3.304 4.300 9.435 1.00 92.31 95 THR A N 1
ATOM 752 C CA . THR A 1 95 ? 4.523 3.475 9.345 1.00 92.31 95 THR A CA 1
ATOM 753 C C . THR A 1 95 ? 5.697 4.309 8.827 1.00 92.31 95 THR A C 1
ATOM 755 O O . THR A 1 95 ? 5.492 5.113 7.926 1.00 92.31 95 THR A O 1
ATOM 758 N N . ALA A 1 96 ? 6.925 4.082 9.296 1.00 89.12 96 ALA A N 1
ATOM 759 C CA . ALA A 1 96 ? 8.079 4.941 9.010 1.00 89.12 96 ALA A CA 1
ATOM 760 C C . ALA A 1 96 ? 8.483 5.061 7.522 1.00 89.12 96 ALA A C 1
ATOM 762 O O . ALA A 1 96 ? 8.785 6.164 7.072 1.00 89.12 96 ALA A O 1
ATOM 763 N N . ASP A 1 97 ? 8.531 3.971 6.746 1.00 88.94 97 ASP A N 1
ATOM 764 C CA . ASP A 1 97 ? 8.951 4.033 5.332 1.00 88.94 97 ASP A CA 1
ATOM 765 C C . ASP A 1 97 ? 7.796 3.919 4.338 1.00 88.94 97 ASP A C 1
ATOM 767 O O . ASP A 1 97 ? 7.768 4.651 3.351 1.00 88.94 97 ASP A O 1
ATOM 771 N N . GLY A 1 98 ? 6.852 3.015 4.603 1.00 93.06 98 GLY A N 1
ATOM 772 C CA . GLY A 1 98 ? 5.661 2.808 3.789 1.00 93.06 98 GLY A CA 1
ATOM 773 C C . GLY A 1 98 ? 4.759 1.708 4.346 1.00 93.06 98 GLY A C 1
ATOM 774 O O . GLY A 1 98 ? 5.1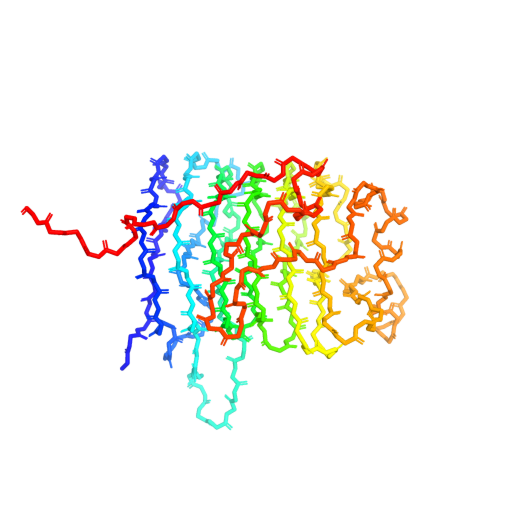82 0.849 5.123 1.00 93.06 98 GLY A O 1
ATOM 775 N N . GLY A 1 99 ? 3.494 1.715 3.934 1.00 96.44 99 GLY A N 1
ATOM 776 C CA . GLY A 1 99 ? 2.489 0.789 4.453 1.00 96.44 99 GLY A CA 1
ATOM 777 C C . GLY A 1 99 ? 2.670 -0.629 3.914 1.00 96.44 99 GLY A C 1
ATOM 778 O O . GLY A 1 99 ? 2.340 -1.604 4.589 1.00 96.44 99 GLY A O 1
ATOM 779 N N . LEU A 1 100 ? 3.237 -0.748 2.713 1.00 97.50 100 LEU A N 1
ATOM 780 C CA . LEU A 1 100 ? 3.477 -2.018 2.043 1.00 97.50 100 LEU A CA 1
ATOM 781 C C . LEU A 1 100 ? 4.780 -1.991 1.252 1.00 97.50 100 LEU A C 1
ATOM 783 O O . LEU A 1 100 ? 5.011 -1.084 0.451 1.00 97.50 100 LEU A O 1
ATOM 787 N N . MET A 1 101 ? 5.551 -3.064 1.381 1.00 94.62 101 MET A N 1
ATOM 788 C CA . MET A 1 101 ? 6.619 -3.413 0.458 1.00 94.62 101 MET A CA 1
ATOM 789 C C . MET A 1 101 ? 6.420 -4.816 -0.101 1.00 94.62 101 MET A C 1
ATOM 791 O O . MET A 1 101 ? 6.178 -5.768 0.637 1.00 94.62 101 MET A O 1
ATOM 795 N N . ILE A 1 102 ? 6.588 -4.932 -1.417 1.00 94.38 102 ILE A N 1
ATOM 796 C CA . ILE A 1 102 ? 6.676 -6.196 -2.144 1.00 94.38 102 ILE A CA 1
ATOM 797 C C . ILE A 1 102 ? 8.045 -6.257 -2.816 1.00 94.38 102 ILE A C 1
ATOM 799 O O . ILE A 1 102 ? 8.291 -5.531 -3.783 1.00 94.38 102 ILE A O 1
ATOM 803 N N . GLN A 1 103 ? 8.932 -7.130 -2.336 1.00 90.44 103 GLN A N 1
ATOM 804 C CA . GLN A 1 103 ? 10.253 -7.350 -2.928 1.00 90.44 103 GLN A CA 1
ATOM 805 C C . GLN A 1 103 ? 10.370 -8.737 -3.558 1.00 90.44 103 GLN A C 1
ATOM 807 O O . GLN A 1 103 ? 10.729 -9.740 -2.934 1.00 90.44 103 GLN A O 1
ATOM 812 N N . GLY A 1 104 ? 10.126 -8.773 -4.867 1.00 88.94 104 GLY A N 1
ATOM 813 C CA . GLY A 1 104 ? 10.096 -10.015 -5.634 1.00 88.94 104 GLY A CA 1
ATOM 814 C C . GLY A 1 104 ? 8.924 -10.921 -5.248 1.00 88.94 104 GLY A C 1
ATOM 815 O O . GLY A 1 104 ? 7.915 -10.465 -4.720 1.00 88.94 104 GLY A O 1
ATOM 816 N N . GLY A 1 105 ? 9.077 -12.213 -5.536 1.00 90.69 105 GLY A N 1
ATOM 817 C CA . GLY A 1 105 ? 8.076 -13.229 -5.228 1.00 90.69 105 GLY A CA 1
ATOM 818 C C . GLY A 1 105 ? 6.971 -13.305 -6.276 1.00 90.69 105 GLY A C 1
ATOM 819 O O . GLY A 1 105 ? 6.799 -12.406 -7.100 1.00 90.69 105 GLY A O 1
ATOM 820 N N . LYS A 1 106 ? 6.263 -14.434 -6.302 1.00 92.19 106 LYS A N 1
ATOM 821 C CA . LYS A 1 106 ? 5.296 -14.746 -7.360 1.00 92.19 106 LYS A CA 1
ATOM 822 C C . LYS A 1 106 ? 3.890 -14.878 -6.803 1.00 92.19 106 LYS A C 1
ATOM 824 O O . LYS A 1 106 ? 3.722 -15.475 -5.747 1.00 92.19 106 LYS A O 1
ATOM 829 N N . ASP A 1 107 ? 2.908 -14.396 -7.551 1.00 95.31 107 ASP A N 1
ATOM 830 C CA . ASP A 1 107 ? 1.474 -14.598 -7.326 1.00 95.31 107 ASP A CA 1
ATOM 831 C C . ASP A 1 107 ? 0.986 -14.073 -5.963 1.00 95.31 107 ASP A C 1
ATOM 833 O O . ASP A 1 107 ? 0.164 -14.698 -5.293 1.00 95.31 107 ASP A O 1
ATOM 837 N N . ASN A 1 108 ? 1.523 -12.924 -5.537 1.00 96.38 108 ASN A N 1
ATOM 838 C CA . ASN A 1 108 ? 1.016 -12.200 -4.373 1.00 96.38 108 ASN A CA 1
ATOM 839 C C . ASN A 1 108 ? -0.238 -11.412 -4.750 1.00 96.38 108 ASN A C 1
ATOM 841 O O . ASN A 1 108 ? -0.240 -10.695 -5.748 1.00 96.38 108 ASN A O 1
ATOM 845 N N . LYS A 1 109 ? -1.270 -11.485 -3.916 1.00 98.44 109 LYS A N 1
ATOM 846 C CA . LYS A 1 109 ? -2.528 -10.760 -4.089 1.00 98.44 109 LYS A CA 1
ATOM 847 C C . LYS A 1 109 ? -2.717 -9.805 -2.933 1.00 98.44 109 LYS A C 1
ATOM 849 O O . LYS A 1 109 ? -2.780 -10.243 -1.789 1.00 98.44 109 LYS A O 1
ATOM 854 N N . VAL A 1 110 ? -2.819 -8.520 -3.231 1.00 98.88 110 VAL A N 1
ATOM 855 C CA . VAL A 1 110 ? -3.004 -7.461 -2.243 1.00 98.88 110 VAL A CA 1
ATOM 856 C C . VAL A 1 110 ? -4.256 -6.681 -2.599 1.00 98.88 110 VAL A C 1
ATOM 858 O O . VAL A 1 110 ? -4.272 -5.932 -3.575 1.00 98.88 110 VAL A O 1
ATOM 861 N N . PHE A 1 111 ? -5.322 -6.857 -1.828 1.00 98.94 111 PHE A N 1
ATOM 862 C CA . PHE A 1 111 ? -6.598 -6.231 -2.151 1.00 98.94 111 PHE A CA 1
ATOM 863 C C . PHE A 1 111 ? -7.425 -5.872 -0.934 1.00 98.94 111 PHE A C 1
ATOM 865 O O . PHE A 1 111 ? -7.274 -6.480 0.116 1.00 98.94 111 PHE A O 1
ATOM 872 N N . ASN A 1 112 ? -8.330 -4.906 -1.070 1.00 98.88 112 ASN A N 1
ATOM 873 C CA . ASN A 1 112 ? -9.242 -4.527 0.007 1.00 98.88 112 ASN A CA 1
ATOM 874 C C . ASN A 1 112 ? -8.530 -4.112 1.306 1.00 98.88 112 ASN A C 1
ATOM 876 O O . ASN A 1 112 ? -9.001 -4.416 2.399 1.00 98.88 112 ASN A O 1
ATOM 880 N N . ASN A 1 113 ? -7.354 -3.488 1.205 1.00 98.94 113 ASN A N 1
ATOM 881 C CA . ASN A 1 113 ? -6.628 -2.931 2.346 1.00 98.94 113 ASN A CA 1
ATOM 882 C C . ASN A 1 113 ? -6.758 -1.407 2.367 1.00 98.94 113 ASN A C 1
ATOM 884 O O . ASN A 1 113 ? -6.980 -0.775 1.332 1.00 98.94 113 ASN A O 1
ATOM 888 N N . VAL A 1 114 ? -6.564 -0.821 3.544 1.00 98.94 114 VAL A N 1
ATOM 889 C CA . VAL A 1 114 ? -6.505 0.626 3.754 1.00 98.94 114 VAL A CA 1
ATOM 890 C C . VAL A 1 114 ? -5.106 0.991 4.235 1.00 98.94 114 VAL A C 1
ATOM 892 O O . VAL A 1 114 ? -4.652 0.481 5.256 1.00 98.94 114 VAL A O 1
ATOM 895 N N . PHE A 1 115 ? -4.436 1.880 3.511 1.00 98.88 115 PHE A N 1
ATOM 896 C CA . PHE A 1 115 ? -3.123 2.423 3.840 1.00 98.88 115 PHE A CA 1
ATOM 897 C C . PHE A 1 115 ? -3.251 3.934 4.041 1.00 98.88 115 PHE A C 1
ATOM 899 O O . PHE A 1 115 ? -3.654 4.625 3.105 1.00 98.88 115 PHE A O 1
ATOM 906 N N . VAL A 1 116 ? -2.930 4.450 5.232 1.00 98.56 116 VAL A N 1
ATOM 907 C CA . VAL A 1 116 ? -3.082 5.882 5.541 1.00 98.56 116 VAL A CA 1
ATOM 908 C C . VAL A 1 116 ? -1.823 6.496 6.139 1.00 98.56 116 VAL A C 1
ATOM 910 O O . VAL A 1 116 ? -1.291 5.961 7.102 1.00 98.56 116 VAL A O 1
ATOM 913 N N . ASN A 1 117 ? -1.370 7.638 5.614 1.00 96.69 117 ASN A N 1
ATOM 914 C CA . ASN A 1 117 ? -0.265 8.424 6.186 1.00 96.69 117 ASN A CA 1
ATOM 915 C C . ASN A 1 117 ? 0.975 7.565 6.503 1.00 96.69 117 ASN A C 1
ATOM 917 O O . ASN A 1 117 ? 1.486 7.569 7.620 1.00 96.69 117 ASN A O 1
ATOM 921 N N . ASN A 1 118 ? 1.426 6.767 5.534 1.00 93.44 118 ASN A N 1
ATOM 922 C CA . ASN A 1 118 ? 2.625 5.946 5.675 1.00 93.44 118 ASN A CA 1
ATOM 923 C C . ASN A 1 118 ? 3.842 6.630 5.022 1.00 93.44 118 ASN A C 1
ATOM 925 O O . ASN A 1 118 ? 3.716 7.307 4.006 1.00 93.44 118 ASN A O 1
ATOM 929 N N . GLY A 1 119 ? 5.037 6.440 5.569 1.00 79.81 119 GLY A N 1
ATOM 930 C CA . GLY A 1 119 ? 6.251 7.119 5.122 1.00 79.81 119 GLY A CA 1
ATOM 931 C C . GLY A 1 119 ? 6.454 8.482 5.793 1.00 79.81 119 GLY A C 1
ATOM 932 O O . GLY A 1 119 ? 5.648 8.930 6.601 1.00 79.81 119 GLY A O 1
ATOM 933 N N . PRO A 1 120 ? 7.534 9.173 5.412 1.00 79.69 120 PRO A N 1
ATOM 934 C CA . PRO A 1 120 ? 7.305 10.359 4.582 1.00 79.69 120 PRO A CA 1
ATOM 935 C C . PRO A 1 120 ? 7.740 10.144 3.128 1.00 79.69 120 PRO A C 1
ATOM 937 O O . PRO A 1 120 ? 7.437 10.944 2.256 1.00 79.69 120 PRO A O 1
ATOM 940 N N . ARG A 1 121 ? 8.452 9.053 2.817 1.00 84.88 121 ARG A N 1
ATOM 941 C CA . ARG A 1 121 ? 9.042 8.856 1.479 1.00 84.88 121 ARG A CA 1
ATOM 942 C C . ARG A 1 121 ? 8.072 8.245 0.476 1.00 84.88 121 ARG A C 1
ATOM 944 O O . ARG A 1 121 ? 8.104 8.595 -0.707 1.00 84.88 121 ARG A O 1
ATOM 951 N N . ARG A 1 122 ? 7.271 7.273 0.915 1.00 91.69 122 ARG A N 1
ATOM 952 C CA . ARG A 1 122 ? 6.428 6.469 0.029 1.00 91.69 122 ARG A CA 1
ATOM 953 C C . ARG A 1 122 ? 5.276 5.791 0.759 1.00 91.69 122 ARG A C 1
ATOM 955 O O . ARG A 1 122 ? 5.421 5.391 1.903 1.00 91.69 122 ARG A O 1
ATOM 962 N N . GLN A 1 123 ? 4.160 5.579 0.066 1.00 97.19 123 GLN A N 1
ATOM 963 C CA . GLN A 1 123 ? 3.057 4.770 0.595 1.00 97.19 123 GLN A CA 1
ATOM 964 C C . GLN A 1 123 ? 3.270 3.284 0.301 1.00 97.19 123 GLN A C 1
ATOM 966 O O . GLN A 1 123 ? 3.217 2.454 1.209 1.00 97.19 123 GLN A O 1
ATOM 971 N N . ILE A 1 124 ? 3.533 2.951 -0.966 1.00 97.25 124 ILE A N 1
ATOM 972 C CA . ILE A 1 124 ? 3.674 1.577 -1.455 1.00 97.25 124 ILE A CA 1
ATOM 973 C C . ILE A 1 124 ? 5.010 1.423 -2.180 1.00 97.25 124 ILE A C 1
ATOM 975 O O . ILE A 1 124 ? 5.351 2.232 -3.044 1.00 97.25 124 ILE A O 1
ATOM 979 N N . LEU A 1 125 ? 5.753 0.358 -1.882 1.00 94.25 125 LEU A N 1
ATOM 980 C CA . LEU A 1 125 ? 6.941 -0.042 -2.630 1.00 94.25 125 LEU A CA 1
ATOM 981 C C . LEU A 1 125 ? 6.718 -1.362 -3.350 1.00 94.25 125 LEU A C 1
ATOM 983 O O . LEU A 1 125 ? 6.362 -2.382 -2.760 1.00 94.25 125 LEU A O 1
ATOM 987 N N . ILE A 1 126 ? 7.071 -1.350 -4.626 1.00 92.31 126 ILE A N 1
ATOM 988 C CA . ILE A 1 126 ? 7.213 -2.536 -5.448 1.00 92.31 126 ILE A CA 1
ATOM 989 C C . ILE A 1 126 ? 8.657 -2.606 -5.953 1.00 92.31 126 ILE A C 1
ATOM 991 O O . ILE A 1 126 ? 9.099 -1.846 -6.817 1.00 92.31 126 ILE A O 1
ATOM 995 N N . ALA A 1 127 ? 9.443 -3.487 -5.340 1.00 86.56 127 ALA A N 1
ATOM 996 C CA . ALA A 1 127 ? 10.864 -3.643 -5.606 1.00 86.56 127 ALA A CA 1
ATOM 997 C C . ALA A 1 127 ? 11.112 -4.895 -6.452 1.00 86.56 127 ALA A C 1
ATOM 999 O O . ALA A 1 127 ? 11.015 -6.039 -5.995 1.00 86.56 127 ALA A O 1
ATOM 1000 N N . HIS A 1 128 ? 11.466 -4.671 -7.716 1.00 75.50 128 HIS A N 1
ATOM 1001 C CA . HIS A 1 128 ? 11.764 -5.741 -8.657 1.00 75.50 128 HIS A CA 1
ATOM 1002 C C . HIS A 1 128 ? 13.211 -5.725 -9.113 1.00 75.50 128 HIS A C 1
ATOM 1004 O O . HIS A 1 128 ? 13.747 -4.721 -9.586 1.00 75.50 128 HIS A O 1
ATOM 1010 N N . PHE A 1 129 ? 13.836 -6.892 -8.997 1.00 71.88 129 PHE A N 1
ATOM 1011 C CA . PHE A 1 129 ? 15.230 -7.128 -9.325 1.00 71.88 129 PHE A CA 1
ATOM 1012 C C . PHE A 1 129 ? 15.334 -8.376 -10.202 1.00 71.88 129 PHE A C 1
ATOM 1014 O O . PHE A 1 129 ? 14.916 -9.452 -9.798 1.00 71.88 129 PHE A O 1
ATOM 1021 N N . GLN A 1 130 ? 15.916 -8.253 -11.399 1.00 70.62 130 GLN A N 1
ATOM 1022 C CA . GLN A 1 130 ? 16.292 -9.403 -12.242 1.00 70.62 130 GLN A CA 1
ATOM 1023 C C . GLN A 1 130 ? 15.155 -10.429 -12.482 1.00 70.62 130 GLN A C 1
ATOM 1025 O O . GLN A 1 130 ? 15.356 -11.636 -12.310 1.00 70.62 130 GLN A O 1
ATOM 1030 N N . ALA A 1 131 ? 13.955 -9.953 -12.849 1.00 73.88 131 ALA A N 1
ATOM 1031 C CA . ALA A 1 131 ? 12.765 -10.790 -13.074 1.00 73.88 131 ALA A CA 1
ATOM 1032 C C . ALA A 1 131 ? 12.423 -11.704 -11.874 1.00 73.88 131 ALA A C 1
ATOM 1034 O O . ALA A 1 131 ? 12.107 -12.886 -12.019 1.00 73.88 131 ALA A O 1
ATOM 1035 N N . ASN A 1 132 ? 12.546 -11.168 -10.656 1.00 81.25 132 ASN A N 1
ATOM 1036 C CA . ASN A 1 132 ? 12.257 -11.886 -9.414 1.00 81.25 132 ASN A CA 1
ATOM 1037 C C . ASN A 1 132 ? 10.774 -11.944 -9.030 1.00 81.25 132 ASN A C 1
ATOM 1039 O O . ASN A 1 132 ? 10.464 -12.549 -8.004 1.00 81.25 132 ASN A O 1
ATOM 1043 N N . SER A 1 133 ? 9.889 -11.335 -9.814 1.00 86.75 133 SER A N 1
ATOM 1044 C CA . SER A 1 133 ? 8.456 -11.276 -9.550 1.00 86.75 133 SER A CA 1
ATOM 1045 C C . SER A 1 133 ? 7.611 -11.620 -10.764 1.00 86.75 133 SER A C 1
ATOM 1047 O O . SER A 1 133 ? 8.013 -11.396 -11.909 1.00 86.75 133 SER A O 1
ATOM 1049 N N . SER A 1 134 ? 6.416 -12.137 -10.504 1.00 91.00 134 SER A N 1
ATOM 1050 C CA . SER A 1 134 ? 5.368 -12.306 -11.509 1.00 91.00 134 SER A CA 1
ATOM 1051 C C . SER A 1 134 ? 4.017 -12.511 -10.849 1.00 91.00 134 SER A C 1
ATOM 1053 O O . SER A 1 134 ? 3.966 -13.005 -9.730 1.00 91.00 134 SER A O 1
ATOM 1055 N N . GLY A 1 135 ? 2.930 -12.202 -11.546 1.00 92.81 135 GLY A N 1
ATOM 1056 C CA . GLY A 1 135 ? 1.583 -12.524 -11.081 1.00 92.81 135 GLY A CA 1
ATOM 1057 C C . GLY A 1 135 ? 1.108 -11.692 -9.893 1.00 92.81 135 GLY A C 1
ATOM 1058 O O . GLY A 1 135 ? 0.100 -12.033 -9.290 1.00 92.81 135 GLY A O 1
ATOM 1059 N N . THR A 1 136 ? 1.825 -10.622 -9.533 1.00 94.75 136 THR A N 1
ATOM 1060 C CA . THR A 1 136 ? 1.388 -9.727 -8.460 1.00 94.75 136 THR A CA 1
ATOM 1061 C C . THR A 1 136 ? 0.098 -9.025 -8.866 1.00 94.75 136 THR A C 1
ATOM 1063 O O . THR A 1 136 ? -0.000 -8.491 -9.974 1.00 94.75 136 THR A O 1
ATOM 1066 N N . GLU A 1 137 ? -0.860 -9.003 -7.949 1.00 97.94 137 GLU A N 1
ATOM 1067 C CA . GLU A 1 137 ? -2.120 -8.285 -8.069 1.00 97.94 137 GLU A CA 1
ATOM 1068 C C . GLU A 1 137 ? -2.231 -7.251 -6.935 1.00 97.94 137 GLU A C 1
ATOM 1070 O O . GLU A 1 137 ? -2.070 -7.602 -5.766 1.00 97.94 137 GLU A O 1
ATOM 1075 N N . PHE A 1 138 ? -2.514 -5.990 -7.269 1.00 98.50 138 PHE A N 1
ATOM 1076 C CA . PHE A 1 138 ? -2.796 -4.909 -6.318 1.00 98.50 138 PHE A CA 1
ATOM 1077 C C . PHE A 1 138 ? -4.084 -4.181 -6.726 1.00 98.50 138 PHE A C 1
ATOM 1079 O O . PHE A 1 138 ? -4.078 -3.384 -7.664 1.00 98.50 138 PHE A O 1
ATOM 1086 N N . HIS A 1 139 ? -5.210 -4.470 -6.078 1.00 98.81 139 HIS A N 1
ATOM 1087 C CA . HIS A 1 139 ? -6.499 -3.926 -6.518 1.00 98.81 139 HIS A CA 1
ATOM 1088 C C . HIS A 1 139 ? -7.474 -3.654 -5.382 1.00 98.81 139 HIS A C 1
ATOM 1090 O O . HIS A 1 139 ? -7.401 -4.298 -4.343 1.00 98.81 139 HIS A O 1
ATOM 1096 N N . HIS A 1 140 ? -8.426 -2.739 -5.577 1.00 98.81 140 HIS A N 1
ATOM 1097 C CA . HIS A 1 140 ? -9.445 -2.427 -4.564 1.00 98.81 140 HIS A CA 1
ATOM 1098 C C . HIS A 1 140 ? -8.826 -1.999 -3.224 1.00 98.81 140 HIS A C 1
ATOM 1100 O O . HIS A 1 140 ? -9.384 -2.265 -2.168 1.00 98.81 140 HIS A O 1
ATOM 1106 N N . ASN A 1 141 ? -7.635 -1.396 -3.228 1.00 98.94 141 ASN A N 1
ATOM 1107 C CA . ASN A 1 141 ? -7.031 -0.840 -2.020 1.00 98.94 141 ASN A CA 1
ATOM 1108 C C . ASN A 1 141 ? -7.328 0.658 -1.933 1.00 98.94 141 ASN A C 1
ATOM 1110 O O . ASN A 1 141 ? -7.453 1.336 -2.953 1.00 98.94 141 ASN A O 1
ATOM 1114 N N . ILE A 1 142 ? -7.377 1.175 -0.710 1.00 98.94 142 ILE A N 1
ATOM 1115 C CA . ILE A 1 142 ? -7.419 2.608 -0.426 1.00 98.94 142 ILE A CA 1
ATOM 1116 C C . ILE A 1 142 ? -6.027 3.034 0.025 1.00 98.94 142 ILE A C 1
ATOM 1118 O O . ILE A 1 142 ? -5.493 2.466 0.977 1.00 98.94 142 ILE A O 1
ATOM 1122 N N . VAL A 1 143 ? -5.443 4.031 -0.637 1.00 98.88 143 VAL A N 1
ATOM 1123 C CA . VAL A 1 143 ? -4.196 4.673 -0.201 1.00 98.88 143 VAL A CA 1
ATOM 1124 C C . VAL A 1 143 ? -4.451 6.165 -0.046 1.00 98.88 143 VAL A C 1
ATOM 1126 O O . VAL A 1 143 ? -4.664 6.866 -1.035 1.00 98.88 143 VAL A O 1
ATOM 1129 N N . ALA A 1 144 ? -4.444 6.645 1.193 1.00 98.56 144 ALA A N 1
ATOM 1130 C CA . ALA A 1 144 ? -4.706 8.037 1.529 1.00 98.56 144 ALA A CA 1
ATOM 1131 C C . ALA A 1 144 ? -3.526 8.643 2.289 1.00 98.56 144 ALA A C 1
ATOM 1133 O O . ALA A 1 144 ? -2.953 7.989 3.153 1.00 98.56 144 ALA A O 1
ATOM 1134 N N . PHE A 1 145 ? -3.138 9.874 1.987 1.00 98.06 145 PHE A N 1
ATOM 1135 C CA . PHE A 1 145 ? -2.050 10.530 2.704 1.00 98.06 145 PHE A CA 1
ATOM 1136 C C . PHE A 1 145 ? -2.131 12.053 2.621 1.00 98.06 145 PHE A C 1
ATOM 1138 O O . PHE A 1 145 ? -2.837 12.591 1.768 1.00 98.06 145 PHE A O 1
ATOM 1145 N N . ASP A 1 146 ? -1.440 12.750 3.518 1.00 96.31 146 ASP A N 1
ATOM 1146 C CA . ASP A 1 146 ? -1.452 14.214 3.615 1.00 96.31 146 ASP A CA 1
ATOM 1147 C C . ASP A 1 146 ? -0.116 14.892 3.290 1.00 96.31 146 ASP A C 1
ATOM 1149 O O . ASP A 1 146 ? -0.110 16.085 2.994 1.00 96.31 146 ASP A O 1
ATOM 1153 N N . ASP A 1 147 ? 0.993 14.150 3.280 1.00 94.38 147 ASP A N 1
ATOM 1154 C CA . ASP A 1 147 ? 2.302 14.679 2.904 1.00 94.38 147 ASP A CA 1
ATOM 1155 C C . ASP A 1 147 ? 2.471 14.722 1.369 1.00 94.38 147 ASP A C 1
ATOM 1157 O O . ASP A 1 147 ? 2.636 13.665 0.742 1.00 94.38 147 ASP A O 1
ATOM 1161 N N . PRO A 1 148 ? 2.486 15.914 0.736 1.00 93.69 148 PRO A N 1
ATOM 1162 C CA . PRO A 1 148 ? 2.681 16.033 -0.706 1.00 93.69 148 PRO A CA 1
ATOM 1163 C C . PRO A 1 148 ? 4.087 15.613 -1.149 1.00 93.69 148 PRO A C 1
ATOM 1165 O O . PRO A 1 148 ? 4.284 15.303 -2.328 1.00 93.69 148 PRO A O 1
ATOM 1168 N N . GLU A 1 149 ? 5.057 15.546 -0.228 1.00 91.12 149 GLU A N 1
ATOM 1169 C CA . GLU A 1 149 ? 6.406 15.050 -0.491 1.00 91.12 149 GLU A CA 1
ATOM 1170 C C . GLU A 1 149 ? 6.523 13.521 -0.431 1.00 91.12 149 GLU A C 1
ATOM 1172 O O . GLU A 1 149 ? 7.511 12.967 -0.932 1.00 91.12 149 GLU A O 1
ATOM 1177 N N . SER A 1 150 ? 5.469 12.820 -0.015 1.00 92.75 150 SER A N 1
ATOM 1178 C CA . SER A 1 150 ? 5.389 11.369 -0.143 1.00 92.75 150 SER A CA 1
ATOM 1179 C C . SER A 1 150 ? 5.063 10.941 -1.575 1.00 92.75 150 SER A C 1
ATOM 1181 O O . SER A 1 150 ? 4.338 11.600 -2.326 1.00 92.75 150 SER A O 1
ATOM 1183 N N . THR A 1 151 ? 5.648 9.822 -1.998 1.00 95.31 151 THR A N 1
ATOM 1184 C CA . THR A 1 151 ? 5.361 9.193 -3.293 1.00 95.31 151 THR A CA 1
ATOM 1185 C C . THR A 1 151 ? 4.271 8.137 -3.115 1.00 95.31 151 THR A C 1
ATOM 1187 O O . THR A 1 151 ? 4.382 7.265 -2.258 1.00 95.31 151 THR A O 1
ATOM 1190 N N . LEU A 1 152 ? 3.242 8.135 -3.959 1.00 97.81 152 LEU A N 1
ATOM 1191 C CA . LEU A 1 152 ? 2.181 7.127 -3.894 1.00 97.81 152 LEU A CA 1
ATOM 1192 C C . LEU A 1 152 ? 2.739 5.712 -4.131 1.00 97.81 152 LEU A C 1
ATOM 1194 O O . LEU A 1 152 ? 2.596 4.825 -3.292 1.00 97.81 152 LEU A O 1
ATOM 1198 N N . ILE A 1 153 ? 3.400 5.509 -5.273 1.00 96.25 153 ILE A N 1
ATOM 1199 C CA . ILE A 1 153 ? 4.001 4.225 -5.654 1.00 96.25 153 ILE A CA 1
ATOM 1200 C C . ILE A 1 153 ? 5.477 4.433 -5.938 1.00 96.25 153 ILE A C 1
ATOM 1202 O O . ILE A 1 153 ? 5.853 5.212 -6.813 1.00 96.25 153 ILE A O 1
ATOM 1206 N N . TYR A 1 154 ? 6.316 3.684 -5.236 1.00 93.81 154 TYR A N 1
ATOM 1207 C CA . TYR A 1 154 ? 7.738 3.607 -5.499 1.00 93.81 154 TYR A CA 1
ATOM 1208 C C . TYR A 1 154 ? 8.052 2.298 -6.216 1.00 93.81 154 TYR A C 1
ATOM 1210 O O . TYR A 1 154 ? 8.011 1.224 -5.619 1.00 93.81 154 TYR A O 1
ATOM 1218 N N . CYS A 1 155 ? 8.389 2.373 -7.499 1.00 90.62 155 CYS A N 1
ATOM 1219 C CA . CYS A 1 155 ? 8.851 1.232 -8.272 1.00 90.62 155 CYS A CA 1
ATOM 1220 C C . CYS A 1 155 ? 10.383 1.204 -8.244 1.00 90.62 155 CYS A C 1
ATOM 1222 O O . CYS A 1 155 ? 11.047 2.064 -8.814 1.00 90.62 155 CYS A O 1
ATOM 1224 N N . GLY A 1 156 ? 10.973 0.226 -7.551 1.00 81.50 156 GLY A N 1
ATOM 1225 C CA . GLY A 1 156 ? 12.418 0.208 -7.274 1.00 81.50 156 GLY A CA 1
ATOM 1226 C C . GLY A 1 156 ? 13.317 0.201 -8.521 1.00 81.50 156 GLY A C 1
ATOM 1227 O O . GLY A 1 156 ? 14.482 0.587 -8.437 1.00 81.50 156 GLY A O 1
ATOM 1228 N N . ARG A 1 157 ? 12.782 -0.222 -9.676 1.00 80.69 157 ARG A N 1
ATOM 1229 C CA . ARG A 1 157 ? 13.397 -0.182 -11.019 1.00 80.69 157 ARG A CA 1
ATOM 1230 C C . ARG A 1 157 ? 12.306 0.057 -12.076 1.00 80.69 157 ARG A C 1
ATOM 1232 O O . ARG A 1 157 ? 11.274 0.628 -11.753 1.00 80.69 157 ARG A O 1
ATOM 1239 N N . LYS A 1 158 ? 12.502 -0.383 -13.325 1.00 78.12 158 LYS A N 1
ATOM 1240 C CA . LYS A 1 158 ? 11.451 -0.345 -14.353 1.00 78.12 158 LYS A CA 1
ATOM 1241 C C . LYS A 1 158 ? 10.208 -1.101 -13.884 1.00 78.12 158 LYS A C 1
ATOM 1243 O O . LYS A 1 158 ? 10.337 -2.151 -13.248 1.00 78.12 158 LYS A O 1
ATOM 1248 N N . ALA A 1 159 ? 9.034 -0.571 -14.223 1.00 74.19 159 ALA A N 1
ATOM 1249 C CA . ALA A 1 159 ? 7.781 -1.268 -13.983 1.00 74.19 159 ALA A CA 1
ATOM 1250 C C . ALA A 1 159 ? 7.831 -2.665 -14.623 1.00 74.19 159 ALA A C 1
ATOM 1252 O O . ALA A 1 159 ? 8.276 -2.806 -15.766 1.00 74.19 159 ALA A O 1
ATOM 1253 N N . PRO A 1 160 ? 7.429 -3.705 -13.888 1.00 69.06 160 PRO A N 1
ATOM 1254 C CA . PRO A 1 160 ? 7.500 -5.070 -14.371 1.00 69.06 160 PRO A CA 1
ATOM 1255 C C . PRO A 1 160 ? 6.368 -5.323 -15.373 1.00 69.06 160 PRO A C 1
ATOM 1257 O O . PRO A 1 160 ? 5.197 -5.106 -15.074 1.00 69.06 160 PRO A O 1
ATOM 1260 N N . GLU A 1 161 ? 6.684 -5.911 -16.523 1.00 72.88 161 GLU A N 1
ATOM 1261 C CA . GLU A 1 161 ? 5.649 -6.501 -17.391 1.00 72.88 161 GLU A CA 1
ATOM 1262 C C . GLU A 1 161 ? 4.921 -7.672 -16.701 1.00 72.88 161 GLU A C 1
ATOM 1264 O O . GLU A 1 161 ? 3.885 -8.139 -17.161 1.00 72.88 161 GLU A O 1
ATOM 1269 N N . SER A 1 162 ? 5.475 -8.169 -15.591 1.00 80.12 162 SER A N 1
ATOM 1270 C CA . SER A 1 162 ? 5.004 -9.348 -14.878 1.00 80.12 162 SER A CA 1
ATOM 1271 C C . SER A 1 162 ? 3.999 -9.056 -13.756 1.00 80.12 162 SER A C 1
ATOM 1273 O O . SER A 1 162 ? 3.511 -10.009 -13.145 1.00 80.12 162 SER A O 1
ATOM 1275 N N . VAL A 1 163 ? 3.661 -7.790 -13.473 1.00 87.75 163 VAL A N 1
ATOM 1276 C CA . VAL A 1 163 ? 2.492 -7.464 -12.633 1.00 87.75 163 VAL A CA 1
ATOM 1277 C C . VAL A 1 163 ? 1.235 -7.843 -13.407 1.00 87.75 163 VAL A C 1
ATOM 1279 O O . VAL A 1 163 ? 1.018 -7.368 -14.517 1.00 87.75 163 VAL A O 1
ATOM 1282 N N . ALA A 1 164 ? 0.417 -8.719 -12.825 1.00 92.44 164 ALA A N 1
ATOM 1283 C CA . ALA A 1 164 ? -0.783 -9.228 -13.482 1.00 92.44 164 ALA A CA 1
ATOM 1284 C C . ALA A 1 164 ? -1.936 -8.224 -13.425 1.00 92.44 164 ALA A C 1
ATOM 1286 O O . ALA A 1 164 ? -2.705 -8.115 -14.379 1.00 92.44 164 ALA A O 1
ATOM 1287 N N . ARG A 1 165 ? -2.060 -7.495 -12.312 1.00 95.88 165 ARG A N 1
ATOM 1288 C CA . ARG A 1 165 ? -3.118 -6.504 -12.112 1.00 95.88 165 ARG A CA 1
ATOM 1289 C C . ARG A 1 165 ? -2.655 -5.422 -11.155 1.00 95.88 165 ARG A C 1
ATOM 1291 O O . ARG A 1 165 ? -2.136 -5.715 -10.084 1.00 95.88 165 ARG A O 1
ATOM 1298 N N . TRP A 1 166 ? -2.911 -4.178 -11.518 1.00 97.56 166 TRP A N 1
ATOM 1299 C CA . TRP A 1 166 ? -2.810 -3.050 -10.608 1.00 97.56 166 TRP A CA 1
ATOM 1300 C C . TRP A 1 166 ? -3.917 -2.076 -10.993 1.00 97.56 166 TRP A C 1
ATOM 1302 O O . TRP A 1 166 ? -3.723 -1.313 -11.931 1.00 97.56 166 TRP A O 1
ATOM 1312 N N . ASP A 1 167 ? -5.115 -2.209 -10.419 1.00 98.38 167 ASP A N 1
ATOM 1313 C CA . ASP A 1 167 ? -6.298 -1.461 -10.881 1.00 98.38 167 ASP A CA 1
ATOM 1314 C C . ASP A 1 167 ? -7.409 -1.372 -9.819 1.00 98.38 167 ASP A C 1
ATOM 1316 O O . ASP A 1 167 ? -7.349 -2.041 -8.791 1.00 98.38 167 ASP A O 1
ATOM 1320 N N . GLU A 1 168 ? -8.424 -0.544 -10.073 1.00 98.75 168 GLU A N 1
ATOM 1321 C CA . GLU A 1 168 ? -9.591 -0.313 -9.198 1.00 98.75 168 GLU A CA 1
ATOM 1322 C C . GLU A 1 168 ? -9.212 0.079 -7.762 1.00 98.75 168 GLU A C 1
ATOM 1324 O O . GLU A 1 168 ? -9.880 -0.276 -6.797 1.00 98.75 168 GLU A O 1
ATOM 1329 N N . ASN A 1 169 ? -8.110 0.799 -7.598 1.00 98.94 169 ASN A N 1
ATOM 1330 C CA . ASN A 1 169 ? -7.695 1.363 -6.322 1.00 98.94 169 ASN A CA 1
ATOM 1331 C C .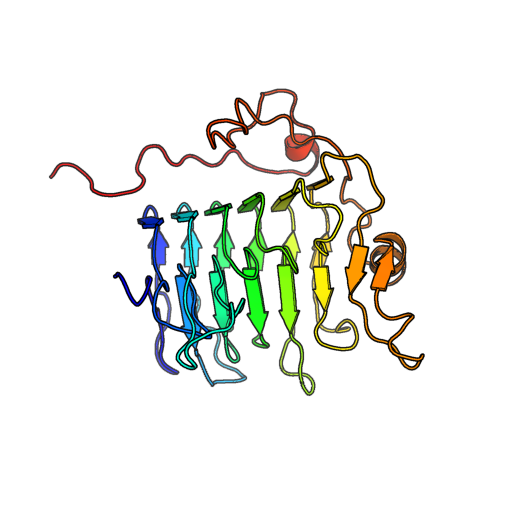 ASN A 1 169 ? -8.295 2.763 -6.139 1.00 98.94 169 ASN A C 1
ATOM 1333 O O . ASN A 1 169 ? -8.596 3.460 -7.109 1.00 98.94 169 ASN A O 1
ATOM 1337 N N . LEU A 1 170 ? -8.432 3.204 -4.893 1.00 98.88 170 LEU A N 1
ATOM 1338 C CA . LEU A 1 170 ? -8.761 4.587 -4.568 1.00 98.88 170 LEU A CA 1
ATOM 1339 C C . LEU A 1 170 ? -7.543 5.254 -3.940 1.00 98.88 170 LEU A C 1
ATOM 1341 O O . LEU A 1 170 ? -7.015 4.793 -2.927 1.00 98.88 170 LEU A O 1
ATOM 1345 N N . TYR A 1 171 ? -7.115 6.358 -4.538 1.00 98.88 171 TYR A N 1
ATOM 1346 C CA . TYR A 1 171 ? -6.003 7.163 -4.059 1.00 98.88 171 TYR A CA 1
ATOM 1347 C C . TYR A 1 171 ? -6.476 8.538 -3.616 1.00 98.88 171 TYR A C 1
ATOM 1349 O O . TYR A 1 171 ? -7.315 9.155 -4.272 1.00 98.88 171 TYR A O 1
ATOM 1357 N N . TRP A 1 172 ? -5.913 9.048 -2.527 1.00 98.69 172 TRP A N 1
ATOM 1358 C CA . TRP A 1 172 ? -6.248 10.377 -2.041 1.00 98.69 172 TRP A CA 1
ATOM 1359 C C . TRP A 1 172 ? -5.038 11.058 -1.415 1.00 98.69 172 TRP A C 1
ATOM 1361 O O . TRP A 1 172 ? -4.521 10.603 -0.402 1.00 98.69 172 TRP A O 1
ATOM 1371 N N . LEU A 1 173 ? -4.603 12.159 -2.018 1.00 98.06 173 LEU A N 1
ATOM 1372 C CA . LEU A 1 173 ? -3.699 13.105 -1.380 1.00 98.06 173 LEU A CA 1
ATOM 1373 C C . LEU A 1 173 ? -4.544 14.285 -0.901 1.00 98.06 173 LEU A C 1
ATOM 1375 O O . LEU A 1 173 ? -5.188 14.949 -1.717 1.00 98.06 173 LEU A O 1
ATOM 1379 N N . THR A 1 174 ? -4.600 14.507 0.412 1.00 96.50 174 THR A N 1
ATOM 1380 C CA . THR A 1 174 ? -5.566 15.438 1.027 1.00 96.50 174 THR A CA 1
ATOM 1381 C C . THR A 1 174 ? -5.368 16.888 0.593 1.00 96.50 174 THR A C 1
ATOM 1383 O O . THR A 1 174 ? -6.331 17.653 0.554 1.00 96.50 174 THR A O 1
ATOM 1386 N N . THR A 1 175 ? -4.145 17.260 0.210 1.00 96.31 175 THR A N 1
ATOM 1387 C CA . THR A 1 175 ? -3.814 18.592 -0.310 1.00 96.31 175 THR A CA 1
ATOM 1388 C C . THR A 1 175 ? -4.391 18.844 -1.705 1.00 96.31 175 THR A C 1
ATOM 1390 O O . THR A 1 175 ? -4.521 19.995 -2.118 1.00 96.31 175 THR A O 1
ATOM 1393 N N . GLY A 1 176 ? -4.773 17.784 -2.428 1.00 95.00 176 GLY A N 1
ATOM 1394 C CA . GLY A 1 176 ? -5.231 17.849 -3.815 1.00 95.00 176 GLY A CA 1
ATOM 1395 C C . GLY A 1 176 ? -4.103 18.002 -4.839 1.00 95.00 176 GLY A C 1
ATOM 1396 O O . GLY A 1 176 ? -4.394 18.159 -6.026 1.00 95.00 176 GLY A O 1
ATOM 1397 N N . ASP A 1 177 ? -2.841 17.949 -4.402 1.00 96.62 177 ASP A N 1
ATOM 1398 C CA . ASP A 1 177 ? -1.685 17.967 -5.296 1.00 96.62 177 ASP A CA 1
ATOM 1399 C C . ASP A 1 177 ? -1.638 16.721 -6.198 1.00 96.62 177 ASP A C 1
ATOM 1401 O O . ASP A 1 177 ? -2.296 15.700 -5.969 1.00 96.62 177 ASP A O 1
ATOM 1405 N N . GLU A 1 178 ? -0.833 16.800 -7.257 1.00 96.44 178 GLU A N 1
ATOM 1406 C CA . GLU A 1 178 ? -0.655 15.689 -8.185 1.00 96.44 178 GLU A CA 1
ATOM 1407 C C . GLU A 1 178 ? 0.030 14.496 -7.502 1.00 96.44 178 GLU A C 1
ATOM 1409 O O . GLU A 1 178 ? 1.130 14.602 -6.959 1.00 96.44 178 GLU A O 1
ATOM 1414 N N . LEU A 1 179 ? -0.605 13.322 -7.577 1.00 98.00 179 LEU A N 1
ATOM 1415 C CA . LEU A 1 179 ? -0.023 12.080 -7.078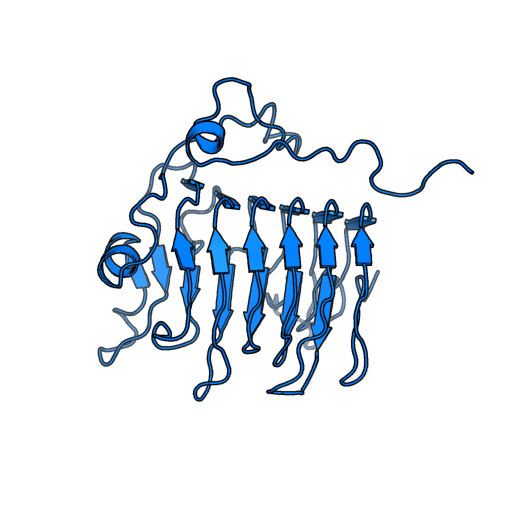 1.00 98.00 179 LEU A CA 1
ATOM 1416 C C . LEU A 1 179 ? 1.235 11.725 -7.872 1.00 98.00 179 LEU A C 1
ATOM 1418 O O . LEU A 1 179 ? 1.197 11.579 -9.098 1.00 98.00 179 LEU A O 1
ATOM 1422 N N . ARG A 1 180 ? 2.338 11.520 -7.152 1.00 96.50 180 ARG A N 1
ATOM 1423 C CA . ARG A 1 180 ? 3.637 11.177 -7.732 1.00 96.50 180 ARG A CA 1
ATOM 1424 C C . ARG A 1 180 ? 3.905 9.682 -7.627 1.00 96.50 180 ARG A C 1
ATOM 1426 O O . ARG A 1 180 ? 3.625 9.053 -6.608 1.00 96.50 180 ARG A O 1
ATOM 1433 N N . VAL A 1 181 ? 4.510 9.129 -8.667 1.00 96.12 181 VAL A N 1
ATOM 1434 C CA . VAL A 1 181 ? 5.089 7.787 -8.697 1.00 96.12 181 VAL A CA 1
ATOM 1435 C C . VAL A 1 181 ? 6.584 7.900 -8.962 1.00 96.12 181 VAL A C 1
ATOM 1437 O O . VAL A 1 181 ? 7.028 8.746 -9.739 1.00 96.12 181 VAL A O 1
ATOM 1440 N N . TYR A 1 182 ? 7.372 7.042 -8.332 1.00 94.38 182 TYR A N 1
ATOM 1441 C CA . TYR A 1 182 ? 8.773 6.862 -8.676 1.00 94.38 182 TYR A CA 1
ATOM 1442 C C . TYR A 1 182 ? 8.874 5.684 -9.639 1.00 94.38 182 TYR A C 1
ATOM 1444 O O . TYR A 1 182 ? 8.610 4.539 -9.276 1.00 94.38 182 TYR A O 1
ATOM 1452 N N . LEU A 1 183 ? 9.219 5.986 -10.884 1.00 92.44 183 LEU A N 1
ATOM 1453 C CA . LEU A 1 183 ? 9.265 5.064 -12.006 1.00 92.44 183 LEU A CA 1
ATOM 1454 C C . LEU A 1 183 ? 10.548 5.311 -12.820 1.00 92.44 183 LEU A C 1
ATOM 1456 O O . LEU A 1 183 ? 10.555 6.123 -13.751 1.00 92.44 183 LEU A O 1
ATOM 1460 N N . PRO A 1 184 ? 11.646 4.621 -12.469 1.00 89.69 184 PRO A N 1
ATOM 1461 C CA . PRO A 1 184 ? 12.883 4.646 -13.234 1.00 89.69 184 PRO A CA 1
ATOM 1462 C C . PRO A 1 184 ? 12.704 4.145 -14.668 1.00 89.69 184 PRO A C 1
ATOM 1464 O O . PRO A 1 184 ? 12.164 3.058 -14.894 1.00 89.69 184 PRO A O 1
ATOM 1467 N N . GLY A 1 185 ? 13.229 4.901 -15.628 1.00 85.31 185 GLY A N 1
ATOM 1468 C CA . GLY A 1 185 ? 13.401 4.504 -17.023 1.00 85.31 185 GLY A CA 1
ATOM 1469 C C . GLY A 1 185 ? 14.865 4.584 -17.466 1.00 85.31 185 GLY A C 1
ATOM 1470 O O . GLY A 1 185 ? 15.781 4.485 -16.651 1.00 85.31 185 GLY A O 1
ATOM 1471 N N . ASP A 1 186 ? 15.086 4.731 -18.774 1.00 87.31 186 ASP A N 1
ATOM 1472 C CA . ASP A 1 186 ? 16.434 4.872 -19.355 1.00 87.31 186 ASP A CA 1
ATOM 1473 C C . ASP A 1 186 ? 16.932 6.331 -19.341 1.00 87.31 186 ASP A C 1
ATOM 1475 O O . ASP A 1 186 ? 18.092 6.618 -19.634 1.00 87.31 186 ASP A O 1
ATOM 1479 N N . GLU A 1 187 ? 16.052 7.271 -19.002 1.00 88.75 187 GLU A N 1
ATOM 1480 C CA . GLU A 1 187 ? 16.373 8.682 -18.816 1.00 88.75 187 GLU A CA 1
ATOM 1481 C C . GLU A 1 187 ? 17.100 8.979 -17.481 1.00 88.75 187 GLU A C 1
ATOM 1483 O O . GLU A 1 187 ? 17.104 8.149 -16.569 1.00 88.75 187 GLU A O 1
ATOM 1488 N N . PRO A 1 188 ? 17.700 10.178 -17.318 1.00 90.75 188 PRO A N 1
ATOM 1489 C CA . PRO A 1 188 ? 18.390 10.556 -16.083 1.00 90.75 188 PRO A CA 1
ATOM 1490 C C . PRO A 1 188 ? 17.490 10.573 -14.837 1.00 90.75 188 PRO A C 1
ATOM 1492 O O . PRO A 1 188 ? 16.317 10.934 -14.923 1.00 90.75 188 PRO A O 1
ATOM 1495 N N . TYR A 1 189 ? 18.093 10.316 -13.666 1.00 85.94 189 TYR A N 1
ATOM 1496 C CA . TYR A 1 189 ? 17.443 10.245 -12.342 1.00 85.94 189 TYR A CA 1
ATOM 1497 C C . TYR A 1 189 ? 16.415 11.352 -12.061 1.00 85.94 189 TYR A C 1
ATOM 1499 O O . TYR A 1 189 ? 15.345 11.090 -11.520 1.00 85.94 189 TYR A O 1
ATOM 1507 N N . ALA A 1 190 ? 16.705 12.588 -12.477 1.00 87.62 190 ALA A N 1
ATOM 1508 C CA . ALA A 1 190 ? 15.828 13.743 -12.276 1.00 87.62 190 ALA A CA 1
ATOM 1509 C C . ALA A 1 190 ? 14.425 13.599 -12.908 1.00 87.62 190 ALA A C 1
ATOM 1511 O O . ALA A 1 190 ? 13.555 14.420 -12.642 1.00 87.62 190 ALA A O 1
ATOM 1512 N N . ARG A 1 191 ? 14.201 12.589 -13.759 1.00 87.69 191 ARG A N 1
ATOM 1513 C CA . ARG A 1 191 ? 12.924 12.305 -14.432 1.00 87.69 191 ARG A CA 1
ATOM 1514 C C . ARG A 1 191 ? 12.240 11.027 -13.937 1.00 87.69 191 ARG A C 1
ATOM 1516 O O . ARG A 1 191 ? 11.273 10.576 -14.548 1.00 87.69 191 ARG A O 1
ATOM 1523 N N . TRP A 1 192 ? 12.750 10.415 -12.870 1.00 93.00 192 TRP A N 1
ATOM 1524 C CA . TRP A 1 192 ? 12.180 9.178 -12.335 1.00 93.00 192 TRP A CA 1
ATOM 1525 C C . TRP A 1 192 ? 10.957 9.431 -11.454 1.00 93.00 192 TRP A C 1
ATOM 1527 O O . TRP A 1 192 ? 10.114 8.552 -11.343 1.00 93.00 192 TRP A O 1
ATOM 1537 N N . PHE A 1 193 ? 10.805 10.628 -10.887 1.00 93.31 193 PHE A N 1
ATOM 1538 C CA . PHE A 1 193 ? 9.555 11.047 -10.252 1.00 93.31 193 PHE A CA 1
ATOM 1539 C C . PHE A 1 193 ? 8.608 11.596 -11.316 1.00 93.31 193 PHE A C 1
ATOM 1541 O O . PHE A 1 193 ? 8.970 12.491 -12.081 1.00 93.31 193 PHE A O 1
ATOM 1548 N N . ARG A 1 194 ? 7.414 11.016 -11.398 1.00 94.62 194 ARG A N 1
ATOM 1549 C CA . ARG A 1 194 ? 6.452 11.237 -12.479 1.00 94.62 194 ARG A CA 1
ATOM 1550 C C . ARG A 1 194 ? 5.037 11.354 -11.920 1.00 94.62 194 ARG A C 1
ATOM 1552 O O . ARG A 1 194 ? 4.779 10.826 -10.842 1.00 94.62 194 ARG A O 1
ATOM 1559 N N . PRO A 1 195 ? 4.107 11.977 -12.650 1.00 96.62 195 PRO A N 1
ATOM 1560 C CA . PRO A 1 195 ? 2.696 11.933 -12.287 1.00 96.62 195 PRO A CA 1
ATOM 1561 C C . PRO A 1 195 ? 2.134 10.508 -12.367 1.00 96.62 195 PRO A C 1
ATOM 1563 O O . PRO A 1 195 ? 2.606 9.694 -13.168 1.00 96.62 195 PRO A O 1
ATOM 1566 N N . LEU A 1 196 ? 1.057 10.228 -11.624 1.00 96.94 196 LEU A N 1
ATOM 1567 C CA . LEU A 1 196 ? 0.285 8.977 -11.715 1.00 96.94 196 LEU A CA 1
ATOM 1568 C C . LEU A 1 196 ? -0.133 8.647 -13.160 1.00 96.94 196 LEU A C 1
ATOM 1570 O O . LEU A 1 196 ? -0.257 7.480 -13.523 1.00 96.94 196 LEU A O 1
ATOM 1574 N N . GLN A 1 197 ? -0.292 9.657 -14.018 1.00 96.56 197 GLN A N 1
ATOM 1575 C CA . GLN A 1 197 ? -0.572 9.456 -15.439 1.00 96.56 197 GLN A CA 1
ATOM 1576 C C . GLN A 1 197 ? 0.468 8.562 -16.138 1.00 96.56 197 GLN A C 1
ATOM 1578 O O . GLN A 1 197 ? 0.090 7.722 -16.950 1.00 96.56 197 GLN A O 1
ATOM 1583 N N . ALA A 1 198 ? 1.752 8.661 -15.779 1.00 94.88 198 ALA A N 1
ATOM 1584 C CA . ALA A 1 198 ? 2.791 7.798 -16.344 1.00 94.88 198 ALA A CA 1
ATOM 1585 C C . ALA A 1 198 ? 2.595 6.322 -15.959 1.00 94.88 198 ALA A C 1
ATOM 1587 O O . ALA A 1 198 ? 2.892 5.428 -16.745 1.00 94.88 198 ALA A O 1
ATOM 1588 N N . TRP A 1 199 ? 2.067 6.056 -14.761 1.00 95.19 199 TRP A N 1
ATOM 1589 C CA . TRP A 1 199 ? 1.698 4.707 -14.329 1.00 95.19 199 TRP A CA 1
ATOM 1590 C C . TRP A 1 199 ? 0.489 4.182 -15.112 1.00 95.19 199 TRP A C 1
ATOM 1592 O O . TRP A 1 199 ? 0.477 3.032 -15.552 1.00 95.19 199 TRP A O 1
ATOM 1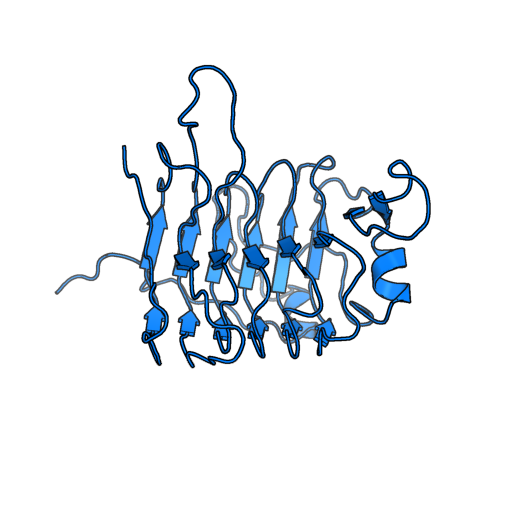602 N N . ARG A 1 200 ? -0.486 5.057 -15.389 1.00 96.00 200 ARG A N 1
ATOM 1603 C CA . ARG A 1 200 ? -1.660 4.731 -16.211 1.00 96.00 200 ARG A CA 1
ATOM 1604 C C . ARG A 1 200 ? -1.327 4.412 -17.663 1.00 96.00 200 ARG A C 1
ATOM 1606 O O . ARG A 1 200 ? -1.923 3.513 -18.256 1.00 96.00 200 ARG A O 1
ATOM 1613 N N . GLU A 1 201 ? -0.348 5.104 -18.234 1.00 94.81 201 GLU A N 1
ATOM 1614 C CA . GLU A 1 201 ? 0.143 4.859 -19.596 1.00 94.81 201 GLU A CA 1
ATOM 1615 C C . GLU A 1 201 ? 0.790 3.477 -19.759 1.00 94.81 201 GLU A C 1
ATOM 1617 O O . GLU A 1 201 ? 0.734 2.906 -20.847 1.00 94.81 201 GLU A O 1
ATOM 1622 N N . LEU A 1 202 ? 1.322 2.894 -18.678 1.00 92.38 202 LEU A N 1
ATOM 1623 C CA . LEU A 1 202 ? 1.806 1.507 -18.662 1.00 92.38 202 LEU A CA 1
ATOM 1624 C C . LEU A 1 202 ? 0.678 0.469 -18.649 1.00 92.38 202 LEU A C 1
ATOM 1626 O O . LEU A 1 202 ? 0.928 -0.724 -18.799 1.00 92.38 202 LEU A O 1
ATOM 1630 N N . GLY A 1 203 ? -0.566 0.914 -18.492 1.00 94.50 203 GLY A N 1
ATOM 1631 C CA . GLY A 1 203 ? -1.745 0.065 -18.502 1.00 94.50 203 GLY A CA 1
ATOM 1632 C C . GLY A 1 203 ? -2.344 -0.219 -17.125 1.00 94.50 203 GLY A C 1
ATOM 1633 O O . GLY A 1 203 ? -3.376 -0.886 -17.074 1.00 94.50 203 GLY A O 1
ATOM 1634 N N . PHE A 1 204 ? -1.742 0.296 -16.054 1.00 96.38 204 PHE A N 1
ATOM 1635 C CA . PHE A 1 204 ? -2.229 0.171 -14.679 1.00 96.38 204 PHE A CA 1
ATOM 1636 C C . PHE A 1 204 ? -3.262 1.254 -14.331 1.00 96.38 204 PHE A C 1
ATOM 1638 O O . PHE A 1 204 ? -3.408 2.235 -15.051 1.00 96.38 204 PHE A O 1
ATOM 1645 N N . ASP A 1 205 ? -3.993 1.081 -13.232 1.00 97.69 205 ASP A N 1
ATOM 1646 C CA . ASP A 1 205 ? -4.884 2.068 -12.607 1.00 97.69 205 ASP A CA 1
ATOM 1647 C C . ASP A 1 205 ? -5.840 2.796 -13.575 1.00 97.69 205 ASP A C 1
ATOM 1649 O O . ASP A 1 205 ? -6.147 3.985 -13.407 1.00 97.69 205 ASP A O 1
ATOM 1653 N N . LYS A 1 206 ? -6.310 2.087 -14.611 1.00 97.44 206 LYS A N 1
ATOM 1654 C CA . LYS A 1 206 ? -7.229 2.617 -15.630 1.00 97.44 206 LYS A CA 1
ATOM 1655 C C . LYS A 1 206 ? -8.626 2.861 -15.075 1.00 97.44 206 LYS A C 1
ATOM 1657 O O . LYS A 1 206 ? -9.310 3.766 -15.544 1.00 97.44 206 LYS A O 1
ATOM 1662 N N . GLN A 1 207 ? -9.039 2.047 -14.114 1.00 98.12 207 GLN A N 1
ATOM 1663 C CA . GLN A 1 207 ? -10.327 2.111 -13.429 1.00 98.12 207 GLN A CA 1
ATOM 1664 C C . GLN A 1 207 ? -10.185 2.624 -11.988 1.00 98.12 207 GLN A C 1
ATOM 1666 O O . GLN A 1 207 ? -11.183 2.789 -11.297 1.00 98.12 207 GLN A O 1
ATOM 1671 N N . SER A 1 208 ? -8.965 2.918 -11.535 1.00 98.62 208 SER A N 1
ATOM 1672 C CA . SER A 1 208 ? -8.702 3.522 -10.226 1.00 98.62 208 SER A CA 1
ATOM 1673 C C . SER A 1 208 ? -9.160 4.979 -10.144 1.00 98.62 208 SER A C 1
ATOM 1675 O O . SER A 1 208 ? -9.051 5.749 -11.107 1.00 98.62 208 SER A O 1
ATOM 1677 N N . MET A 1 209 ? -9.601 5.393 -8.958 1.00 98.62 209 MET A N 1
ATOM 1678 C CA . MET A 1 209 ? -10.104 6.738 -8.673 1.00 98.62 209 MET A CA 1
ATOM 1679 C C . MET A 1 209 ? -9.101 7.549 -7.854 1.00 98.62 209 MET A C 1
ATOM 1681 O O . MET A 1 209 ? -8.409 7.014 -6.994 1.00 98.62 209 MET A O 1
ATOM 1685 N N . VAL A 1 210 ? -9.062 8.861 -8.100 1.00 98.75 210 VAL A N 1
ATOM 1686 C CA . VAL A 1 210 ? -8.336 9.823 -7.260 1.00 98.75 210 VAL A CA 1
ATOM 1687 C C . VAL A 1 210 ? -9.360 10.758 -6.631 1.00 98.75 210 VAL A C 1
ATOM 1689 O O . VAL A 1 210 ? -9.856 11.664 -7.300 1.00 98.75 210 VAL A O 1
ATOM 1692 N N . THR A 1 211 ? -9.771 10.478 -5.397 1.00 98.62 211 THR A N 1
ATOM 1693 C CA . THR A 1 211 ? -10.853 11.206 -4.715 1.00 98.62 211 THR A CA 1
ATOM 1694 C C . THR A 1 211 ? -10.868 10.901 -3.218 1.00 98.62 211 THR A C 1
ATOM 1696 O O . THR A 1 211 ? -10.252 9.933 -2.790 1.00 98.62 211 THR A O 1
ATOM 1699 N N . ASP A 1 212 ? -11.585 11.706 -2.434 1.00 98.62 212 ASP A N 1
ATOM 1700 C CA . ASP A 1 212 ? -11.758 11.490 -0.995 1.00 98.62 212 ASP A CA 1
ATOM 1701 C C . ASP A 1 212 ? -12.475 10.142 -0.730 1.00 98.62 212 ASP A C 1
ATOM 1703 O O . ASP A 1 212 ? -13.564 9.914 -1.270 1.00 98.62 212 ASP A O 1
ATOM 1707 N N . PRO A 1 213 ? -11.898 9.230 0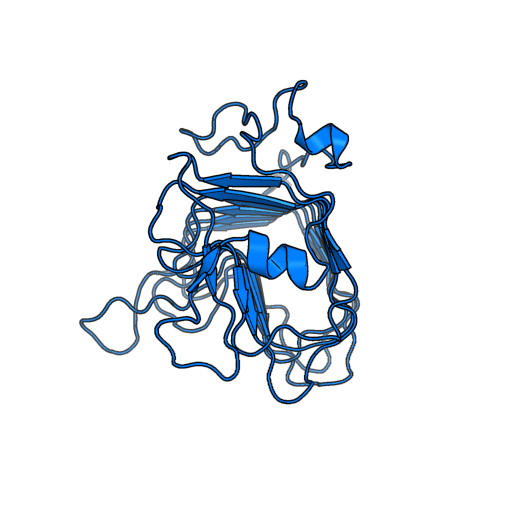.081 1.00 98.56 213 PRO A N 1
ATOM 1708 C CA . PRO A 1 213 ? -12.522 7.957 0.435 1.00 98.56 213 PRO A CA 1
ATOM 1709 C C . PRO A 1 213 ? -13.745 8.112 1.345 1.00 98.56 213 PRO A C 1
ATOM 1711 O O . PRO A 1 213 ? -14.483 7.144 1.513 1.00 98.56 213 PRO A O 1
ATOM 1714 N N . LEU A 1 214 ? -13.987 9.289 1.925 1.00 98.62 214 LEU A N 1
ATOM 1715 C CA . LEU A 1 214 ? -15.057 9.559 2.884 1.00 98.62 214 LEU A CA 1
ATOM 1716 C C . LEU A 1 214 ? -14.937 8.686 4.139 1.00 98.62 214 LEU A C 1
ATOM 1718 O O . LEU A 1 214 ? -15.879 7.988 4.526 1.00 98.62 214 LEU A O 1
ATOM 1722 N N . PHE A 1 215 ? -13.772 8.737 4.789 1.00 98.62 215 PHE A N 1
ATOM 1723 C CA . PHE A 1 215 ? -13.590 8.126 6.105 1.00 98.62 215 PHE A CA 1
ATOM 1724 C C . PHE A 1 215 ? -14.583 8.705 7.130 1.00 98.62 215 PHE A C 1
ATOM 1726 O O . PHE A 1 215 ? -15.000 9.867 7.052 1.00 98.62 215 PHE A O 1
ATOM 1733 N N . VAL A 1 216 ? -14.985 7.892 8.107 1.00 98.38 216 VAL A N 1
ATOM 1734 C CA . VAL A 1 216 ? -15.880 8.310 9.193 1.00 98.38 216 VAL A CA 1
ATOM 1735 C C . VAL A 1 216 ? -15.215 9.414 10.011 1.00 98.38 216 VAL A C 1
ATOM 1737 O O . VAL A 1 216 ? -15.810 10.490 10.137 1.00 98.38 216 VAL A O 1
ATOM 1740 N N . ASP A 1 217 ? -13.990 9.166 10.492 1.00 97.75 217 ASP A N 1
ATOM 1741 C CA . ASP A 1 217 ? -13.209 10.105 11.303 1.00 97.75 217 ASP A CA 1
ATOM 1742 C C . ASP A 1 217 ? -11.693 9.814 11.229 1.00 97.75 217 ASP A C 1
ATOM 1744 O O . ASP A 1 217 ? -11.066 9.309 12.164 1.00 97.75 217 ASP A O 1
ATOM 1748 N N . ALA A 1 218 ? -11.083 10.151 10.088 1.00 96.94 218 ALA A N 1
ATOM 1749 C CA . ALA A 1 218 ? -9.651 9.937 9.856 1.00 96.94 218 ALA A CA 1
ATOM 1750 C C . ALA A 1 218 ? -8.748 10.674 10.864 1.00 96.94 218 ALA A C 1
ATOM 1752 O O . ALA A 1 218 ? -7.662 10.190 11.167 1.00 96.94 218 ALA A O 1
ATOM 1753 N N . ALA A 1 219 ? -9.200 11.805 11.422 1.00 95.38 219 ALA A N 1
ATOM 1754 C CA . ALA A 1 219 ? -8.439 12.575 12.409 1.00 95.38 219 ALA A CA 1
ATOM 1755 C C . ALA A 1 219 ? -8.230 11.808 13.726 1.00 95.38 219 ALA A C 1
ATOM 1757 O O . ALA A 1 219 ? -7.263 12.065 14.440 1.00 95.38 219 ALA A O 1
ATOM 1758 N N . ASN A 1 220 ? -9.113 10.852 14.029 1.00 96.94 220 ASN A N 1
ATOM 1759 C CA . ASN A 1 220 ? -9.010 9.960 15.182 1.00 96.94 220 ASN A CA 1
ATOM 1760 C C . ASN A 1 220 ? -8.657 8.513 14.784 1.00 96.94 220 ASN A C 1
ATOM 1762 O O . ASN A 1 220 ? -8.897 7.587 15.558 1.00 96.94 220 ASN A O 1
ATOM 1766 N N . ASN A 1 221 ? -8.066 8.313 13.599 1.00 96.50 221 ASN A N 1
ATOM 1767 C CA . ASN A 1 221 ? -7.699 7.005 13.038 1.00 96.50 221 ASN A CA 1
ATOM 1768 C C . ASN A 1 221 ? -8.887 6.048 12.809 1.00 96.50 221 ASN A C 1
ATOM 1770 O O . ASN A 1 221 ? -8.715 4.827 12.773 1.00 96.50 221 ASN A O 1
ATOM 1774 N N . ASP A 1 222 ? -10.099 6.582 12.634 1.00 97.44 222 ASP A N 1
ATOM 1775 C CA . ASP A 1 222 ? -11.268 5.802 12.233 1.00 97.44 222 ASP A CA 1
ATOM 1776 C C . ASP A 1 222 ? -11.414 5.806 10.709 1.00 97.44 222 ASP A C 1
ATOM 1778 O O . ASP A 1 222 ? -12.060 6.667 10.100 1.00 97.44 222 ASP A O 1
ATOM 1782 N N . PHE A 1 223 ? -10.800 4.796 10.101 1.00 98.25 223 PHE A N 1
ATOM 1783 C CA . PHE A 1 223 ? -10.772 4.603 8.655 1.00 98.25 223 PHE A CA 1
ATOM 1784 C C . PHE A 1 223 ? -11.928 3.752 8.124 1.00 98.25 223 PHE A C 1
ATOM 1786 O O . PHE A 1 223 ? -11.877 3.263 6.993 1.00 98.25 223 PHE A O 1
ATOM 1793 N N . ARG A 1 224 ? -12.995 3.566 8.912 1.00 98.19 224 ARG A N 1
ATOM 1794 C CA . ARG A 1 224 ? -14.254 3.047 8.368 1.00 98.19 224 ARG A CA 1
ATOM 1795 C C . ARG A 1 224 ? -14.786 4.029 7.331 1.00 98.19 224 ARG A C 1
ATOM 1797 O O . ARG A 1 224 ? -14.561 5.232 7.427 1.00 98.19 224 ARG A O 1
ATOM 1804 N N . LEU A 1 225 ? -15.510 3.519 6.346 1.00 98.56 225 LEU A N 1
ATOM 1805 C CA . LEU A 1 225 ? -16.050 4.328 5.260 1.00 98.56 225 LEU A CA 1
ATOM 1806 C C . LEU A 1 225 ? -17.487 4.743 5.554 1.00 98.56 225 LEU A C 1
ATOM 1808 O O . LEU A 1 225 ? -18.284 3.953 6.069 1.00 98.56 225 LEU A O 1
ATOM 1812 N N . ARG A 1 226 ? -17.830 5.976 5.188 1.00 98.56 226 ARG A N 1
ATOM 1813 C CA . ARG A 1 226 ? -19.224 6.424 5.137 1.00 98.56 226 ARG A CA 1
ATOM 1814 C C . ARG A 1 226 ? -19.972 5.681 4.021 1.00 98.56 226 ARG A C 1
ATOM 1816 O O . ARG A 1 226 ? -19.337 5.330 3.026 1.00 98.56 226 ARG A O 1
ATOM 1823 N N . PRO A 1 227 ? -21.296 5.464 4.139 1.00 98.12 227 PRO A N 1
ATOM 1824 C CA . PRO A 1 227 ? -22.088 4.737 3.139 1.00 98.12 227 PRO A CA 1
ATOM 1825 C C . PRO A 1 227 ? -21.980 5.286 1.709 1.00 98.12 227 PRO A C 1
ATOM 1827 O O . PRO A 1 227 ? -22.141 4.537 0.751 1.00 98.12 227 PRO A O 1
ATOM 1830 N N . GLU A 1 228 ? -21.692 6.578 1.560 1.00 98.44 228 GLU A N 1
ATOM 1831 C CA . GLU A 1 228 ? -21.557 7.267 0.274 1.00 98.44 228 GLU A CA 1
ATOM 1832 C C . GLU A 1 228 ? -20.149 7.161 -0.335 1.00 98.44 228 GLU A C 1
ATOM 1834 O O . GLU A 1 228 ? -19.882 7.783 -1.364 1.00 98.44 228 GLU A O 1
ATOM 1839 N N . SER A 1 229 ? -19.232 6.415 0.294 1.00 98.75 229 SER A N 1
ATOM 1840 C CA . SER A 1 229 ? -17.848 6.295 -0.165 1.00 98.75 229 SER A CA 1
ATOM 1841 C C . SER A 1 229 ? -17.762 5.825 -1.624 1.00 98.75 229 SER A C 1
ATOM 1843 O O . SER A 1 229 ? -18.342 4.791 -1.976 1.00 98.75 229 SER A O 1
ATOM 1845 N N . PRO A 1 230 ? -16.978 6.511 -2.477 1.00 98.56 230 PRO A N 1
ATOM 1846 C CA . PRO A 1 230 ? -16.760 6.078 -3.855 1.00 98.56 230 PRO A CA 1
ATOM 1847 C C . PRO A 1 230 ? -15.993 4.752 -3.950 1.00 98.56 230 PRO A C 1
ATOM 1849 O O . PRO A 1 230 ? -16.065 4.086 -4.981 1.00 98.56 230 PRO A O 1
ATOM 1852 N N . ALA A 1 231 ? -15.313 4.319 -2.881 1.00 98.69 231 ALA A N 1
ATOM 1853 C CA . ALA A 1 231 ? -14.616 3.034 -2.849 1.00 98.69 231 ALA A CA 1
ATOM 1854 C C . ALA A 1 231 ? -15.565 1.850 -3.107 1.00 98.69 231 ALA A C 1
ATOM 1856 O O . ALA A 1 231 ? -15.176 0.874 -3.746 1.00 98.69 231 ALA A O 1
ATOM 1857 N N . PHE A 1 232 ? -16.828 1.943 -2.676 1.00 98.69 232 PHE A N 1
ATOM 1858 C CA . PHE A 1 232 ? -17.813 0.881 -2.898 1.00 98.69 232 PHE A CA 1
ATOM 1859 C C . PHE A 1 232 ? -18.137 0.675 -4.381 1.00 98.69 232 PHE A C 1
ATOM 1861 O O . PHE A 1 232 ? -18.389 -0.452 -4.801 1.00 98.69 232 PHE A O 1
ATOM 1868 N N . ALA A 1 233 ? -18.072 1.730 -5.201 1.00 98.31 233 ALA A N 1
ATOM 1869 C CA . ALA A 1 233 ? -18.263 1.615 -6.648 1.00 98.31 233 ALA A CA 1
ATOM 1870 C C . ALA A 1 233 ? -17.106 0.871 -7.339 1.00 98.31 233 ALA A C 1
ATOM 1872 O O . ALA A 1 233 ? -17.307 0.284 -8.400 1.00 98.31 233 ALA A O 1
ATOM 1873 N N . LEU A 1 234 ? -15.921 0.863 -6.719 1.00 98.12 234 LEU A N 1
ATOM 1874 C CA . LEU A 1 234 ? -14.766 0.072 -7.146 1.00 98.12 234 LEU A CA 1
ATOM 1875 C C . LEU A 1 234 ? -14.817 -1.376 -6.646 1.00 98.12 234 LEU A C 1
ATOM 1877 O O . LEU A 1 234 ? -13.930 -2.149 -6.979 1.00 98.12 234 LEU A O 1
ATOM 1881 N N . GLY A 1 235 ? -15.827 -1.746 -5.850 1.00 98.50 235 GLY A N 1
ATOM 1882 C CA . GLY A 1 235 ? -15.949 -3.075 -5.252 1.00 98.50 235 GLY A CA 1
ATOM 1883 C C . GLY A 1 235 ? -15.230 -3.238 -3.911 1.00 98.50 235 GLY A C 1
ATOM 1884 O O . GLY A 1 235 ? -15.068 -4.368 -3.462 1.00 98.50 235 GLY A O 1
ATOM 1885 N N . PHE A 1 236 ? -14.789 -2.150 -3.266 1.00 98.75 236 PHE A N 1
ATOM 1886 C CA . PHE A 1 236 ? -14.242 -2.227 -1.909 1.00 98.75 236 PHE A CA 1
ATOM 1887 C C . PHE A 1 236 ? -15.300 -2.773 -0.936 1.00 98.75 236 PHE A C 1
ATOM 1889 O O . PHE A 1 236 ? -16.450 -2.342 -0.944 1.00 98.75 236 PHE A O 1
ATOM 1896 N N . GLU A 1 237 ? -14.908 -3.687 -0.063 1.00 98.44 237 GLU A N 1
ATOM 1897 C CA . GLU A 1 237 ? -15.725 -4.260 1.000 1.00 98.44 237 GLU A CA 1
ATOM 1898 C C . GLU A 1 237 ? -15.338 -3.638 2.353 1.00 98.44 237 GLU A C 1
ATOM 1900 O O . GLU A 1 237 ? -14.147 -3.581 2.681 1.00 98.44 237 GLU A O 1
ATOM 1905 N N . PRO A 1 238 ? -16.305 -3.184 3.176 1.00 97.62 238 PRO A N 1
ATOM 1906 C CA . PRO A 1 238 ? -16.018 -2.666 4.510 1.00 97.62 238 PRO A CA 1
ATOM 1907 C C . PRO A 1 238 ? -15.161 -3.625 5.343 1.00 97.62 238 PRO A C 1
ATOM 1909 O O . PRO A 1 238 ? -15.438 -4.821 5.423 1.00 97.62 238 PRO A O 1
ATOM 1912 N N . ILE A 1 239 ? -14.143 -3.085 6.013 1.00 98.12 239 ILE A N 1
ATOM 1913 C CA . ILE A 1 239 ? -13.271 -3.864 6.892 1.00 98.12 239 ILE A CA 1
ATOM 1914 C C . ILE A 1 239 ? -13.823 -3.815 8.316 1.00 98.12 239 ILE A C 1
ATOM 1916 O O . ILE A 1 239 ? -13.888 -2.746 8.925 1.00 98.12 239 ILE A O 1
ATOM 1920 N N . ASP A 1 240 ? -14.175 -4.978 8.860 1.00 93.88 240 ASP A N 1
ATOM 1921 C CA . ASP A 1 240 ? -14.523 -5.120 10.272 1.00 93.88 240 ASP A CA 1
ATOM 1922 C C . ASP A 1 240 ? -13.288 -5.484 11.105 1.00 93.88 240 ASP A C 1
ATOM 1924 O O . ASP A 1 240 ? -12.677 -6.540 10.925 1.00 93.88 240 ASP A O 1
ATOM 1928 N N . LEU A 1 241 ? -12.930 -4.594 12.030 1.00 93.69 241 LEU A N 1
ATOM 1929 C CA . LEU A 1 241 ? -11.832 -4.772 12.978 1.00 93.69 241 LEU A CA 1
ATOM 1930 C C . LEU A 1 241 ? -12.321 -4.862 14.430 1.00 93.69 241 LEU A C 1
ATOM 1932 O O . LEU A 1 241 ? -11.514 -4.771 15.352 1.00 93.69 241 LEU A O 1
ATOM 1936 N N . SER A 1 242 ? -13.618 -5.066 14.683 1.00 92.69 242 SER A N 1
ATOM 1937 C CA . SER A 1 242 ? -14.171 -5.067 16.048 1.00 92.69 242 SER A CA 1
ATOM 1938 C C . SER A 1 242 ? -13.591 -6.158 16.957 1.00 92.69 242 SER A C 1
ATOM 1940 O O . SER A 1 242 ? -13.699 -6.068 18.178 1.00 92.69 242 SER A O 1
ATOM 1942 N N . ALA A 1 243 ? -13.009 -7.208 16.370 1.00 91.88 243 ALA A N 1
ATOM 1943 C CA . ALA A 1 243 ? -12.412 -8.349 17.065 1.00 91.88 243 ALA A CA 1
ATOM 1944 C C . ALA A 1 243 ? -10.870 -8.338 17.071 1.00 91.88 243 ALA A C 1
ATOM 1946 O O . ALA A 1 243 ? -10.259 -9.369 17.390 1.00 91.88 243 ALA A O 1
ATOM 1947 N N . VAL A 1 244 ? -10.256 -7.220 16.669 1.00 95.50 244 VAL A N 1
ATOM 1948 C CA . VAL A 1 244 ? -8.802 -7.032 16.637 1.00 95.50 244 VAL A CA 1
ATOM 1949 C C . VAL A 1 244 ? -8.221 -6.930 18.047 1.00 95.50 244 VAL A C 1
ATOM 1951 O O . VAL A 1 244 ? -8.770 -6.256 18.916 1.00 95.50 244 VAL A O 1
ATOM 1954 N N . GLY A 1 245 ? -7.062 -7.560 18.247 1.00 92.44 245 GLY A N 1
ATOM 1955 C CA . GLY A 1 245 ? -6.290 -7.469 19.483 1.00 92.44 245 GLY A CA 1
ATOM 1956 C C . GLY A 1 245 ? -6.646 -8.550 20.511 1.00 92.44 245 GLY A C 1
ATOM 1957 O O . GLY A 1 245 ? -7.248 -9.573 20.173 1.00 92.44 245 GLY A O 1
ATOM 1958 N N . PRO A 1 246 ? -6.221 -8.377 21.776 1.00 88.06 246 PRO A N 1
ATOM 1959 C CA . PRO A 1 246 ? -6.472 -9.351 22.829 1.00 88.06 246 PRO A CA 1
ATOM 1960 C C . PRO A 1 246 ? -7.970 -9.595 23.029 1.00 88.06 246 PRO A C 1
ATOM 1962 O O . PRO A 1 246 ? -8.741 -8.671 23.272 1.00 88.06 246 PRO A O 1
ATOM 1965 N N . ARG A 1 247 ? -8.379 -10.863 22.964 1.00 84.06 247 ARG A N 1
ATOM 1966 C CA . ARG A 1 247 ? -9.768 -11.275 23.192 1.00 84.06 247 ARG A CA 1
ATOM 1967 C C . ARG A 1 247 ? -9.931 -11.770 24.620 1.00 84.06 247 ARG A C 1
ATOM 1969 O O . ARG A 1 247 ? -9.072 -12.493 25.130 1.00 84.06 247 ARG A O 1
ATOM 1976 N N . ASN A 1 248 ? -11.048 -11.413 25.245 1.00 77.81 248 ASN A N 1
ATOM 1977 C CA . ASN A 1 248 ? -11.436 -12.013 26.516 1.00 77.81 248 ASN A CA 1
ATOM 1978 C C . ASN A 1 248 ? -11.629 -13.524 26.307 1.00 77.81 248 ASN A C 1
ATOM 1980 O O . ASN A 1 248 ? -12.247 -13.933 25.323 1.00 77.81 248 ASN A O 1
ATOM 1984 N N . ARG A 1 249 ? -11.029 -14.325 27.193 1.00 64.75 249 ARG A N 1
ATOM 1985 C CA . ARG A 1 249 ? -11.163 -15.788 27.191 1.00 64.75 249 ARG A CA 1
ATOM 1986 C C . ARG A 1 249 ? -12.531 -16.225 27.691 1.00 64.75 249 ARG A C 1
ATOM 1988 O O . ARG A 1 249 ? -13.057 -15.539 28.595 1.00 64.75 249 ARG A O 1
#

Radius of gyration: 16.95 Å; chains: 1; bounding box: 46×42×47 Å

Foldseek 3Di:
DAQAADEQEDLPAAAAEAAQAEQAQHNQEHAQHENYEYANPDLPDARLYEYALYEFEHWYHDDPDPDDGDQRYEHYYCDDQNENYEYALYEAEHHAQEHEEHHAHEQYEHALYEFEAHHLAEHYEYEDDPNSYANYEAALYEHEYARPNYAHYEYNEADDPRHPAAELYEYEHPVPDFHWYQHDDPDDPVCRIDGCVVVVVVVYHVHYYYDDQQFPCVVVPRRFHDPPGCSVVSVRDTRDSVSHHDDDD